Protein 2YMV (pdb70)

Structure (mmCIF, N/CA/C/O backbone):
data_2YMV
#
_entry.id   2YMV
#
_cell.length_a   167.799
_cell.length_b   167.799
_cell.length_c   43.980
_cell.angle_alpha   90.00
_cell.angle_beta   90.00
_cell.angle_gamma   120.00
#
_symmetry.space_group_name_H-M   'P 3 2 1'
#
loop_
_entity.id
_entity.type
_entity.pdbx_description
1 polymer 'ACG NITROREDUCTASE'
2 non-polymer 1-DEOXY-1-(7,8-DIMETHYL-2,4-DIOXO-3,4-DIHYDRO-2H-BENZO[G]PTERIDIN-1-ID-10(5H)-YL)-5-O-PHOSPHONATO-D-RIBITOL
3 non-polymer 'F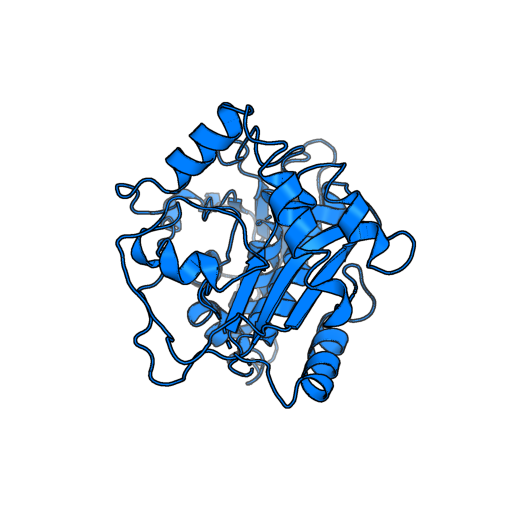ORMIC ACID'
4 non-polymer IMIDAZOLE
5 non-polymer 'ACETATE ION'
6 non-polymer 'TRIETHYLENE GLYCOL'
7 water water
#
loop_
_atom_site.group_PDB
_atom_site.id
_atom_site.type_symbol
_atom_site.label_atom_id
_atom_site.label_alt_id
_atom_site.label_comp_id
_atom_site.label_asym_id
_atom_site.label_entity_id
_atom_site.label_seq_id
_atom_site.pdbx_PDB_ins_code
_atom_site.Cartn_x
_atom_site.Cartn_y
_atom_site.Cartn_z
_atom_site.occupancy
_atom_site.B_iso_or_equiv
_atom_site.auth_seq_id
_atom_site.auth_comp_id
_atom_site.auth_asym_id
_atom_site.auth_atom_id
_atom_site.pdbx_PDB_model_num
ATOM 1 N N . SER A 1 3 ? -24.651 68.257 -9.223 1.00 48.60 3 SER A N 1
ATOM 2 C CA . SER A 1 3 ? -25.760 68.037 -10.151 1.00 52.17 3 SER A CA 1
ATOM 3 C C . SER A 1 3 ? -26.374 66.631 -10.015 1.00 52.96 3 SER A C 1
ATOM 4 O O . SER A 1 3 ? -27.502 66.378 -10.471 1.00 49.62 3 SER A O 1
ATOM 7 N N . ASP A 1 4 ? -25.621 65.733 -9.382 1.00 57.00 4 ASP A N 1
ATOM 8 C CA . ASP A 1 4 ? -25.923 64.297 -9.399 1.00 58.42 4 ASP A CA 1
ATOM 9 C C . ASP A 1 4 ? -27.122 63.906 -8.541 1.00 54.60 4 ASP A C 1
ATOM 10 O O . ASP A 1 4 ? -27.660 62.814 -8.709 1.00 55.60 4 ASP A O 1
ATOM 15 N N . THR A 1 5 ? -27.565 64.800 -7.662 1.00 49.03 5 THR A N 1
ATOM 16 C CA . THR A 1 5 ? -28.724 64.531 -6.846 1.00 46.95 5 THR A CA 1
ATOM 17 C C . THR A 1 5 ? -30.007 65.118 -7.439 1.00 42.38 5 THR A C 1
ATOM 18 O O . THR A 1 5 ? -31.073 65.049 -6.804 1.00 37.85 5 THR A O 1
ATOM 22 N N . ARG A 1 6 ? -29.919 65.706 -8.638 1.00 35.62 6 ARG A N 1
ATOM 23 C CA . ARG A 1 6 ? -31.115 66.251 -9.281 1.00 33.54 6 ARG A CA 1
ATOM 24 C C . ARG A 1 6 ? -31.500 65.327 -10.431 1.00 30.37 6 ARG A C 1
ATOM 25 O O . ARG A 1 6 ? -30.654 64.934 -11.235 1.00 30.83 6 ARG A O 1
ATOM 33 N N . LEU A 1 7 ? -32.761 64.889 -10.472 1.00 23.52 7 LEU A N 1
ATOM 34 C CA . LEU A 1 7 ? -33.155 64.028 -11.553 1.00 22.19 7 LEU A CA 1
ATOM 35 C C . LEU A 1 7 ? -33.048 64.749 -12.898 1.00 24.34 7 LEU A C 1
ATOM 36 O O . LEU A 1 7 ? -33.553 65.848 -13.057 1.00 28.42 7 LEU A O 1
ATOM 41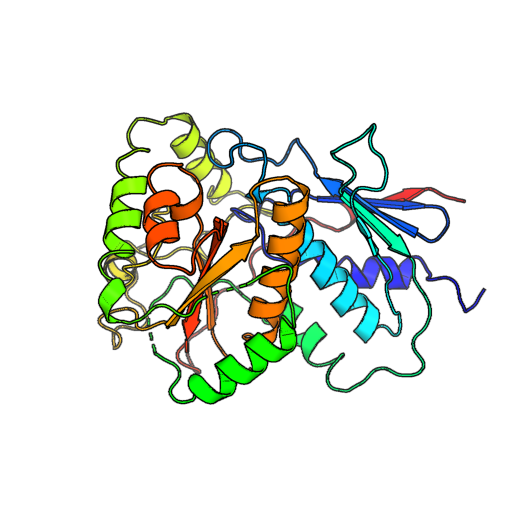 N N . ASP A 1 8 ? -32.450 64.075 -13.861 1.00 23.90 8 ASP A N 1
ATOM 42 C CA . ASP A 1 8 ? -32.266 64.600 -15.208 1.00 22.60 8 ASP A CA 1
ATOM 43 C C . ASP A 1 8 ? -33.467 64.276 -16.132 1.00 22.17 8 ASP A C 1
ATOM 44 O O . ASP A 1 8 ? -34.159 63.265 -15.938 1.00 22.67 8 ASP A O 1
ATOM 49 N N . VAL A 1 9 ? -33.686 65.140 -17.115 1.00 23.76 9 VAL A N 1
ATOM 50 C CA . VAL A 1 9 ? -34.795 65.059 -18.048 1.00 23.51 9 VAL A CA 1
ATOM 51 C C . VAL A 1 9 ? -34.841 63.738 -18.769 1.00 20.69 9 VAL A C 1
ATOM 52 O O . VAL A 1 9 ? -35.914 63.173 -18.946 1.00 19.26 9 VAL A O 1
ATOM 56 N N . ALA A 1 10 ? -33.708 63.242 -19.265 1.00 21.30 10 ALA A N 1
ATOM 57 C CA . ALA A 1 10 ? -33.743 62.027 -20.046 1.00 21.92 10 ALA A CA 1
ATOM 58 C C . ALA A 1 10 ? -34.251 60.870 -19.205 1.00 18.83 10 ALA A C 1
ATOM 59 O O . ALA A 1 10 ? -35.095 60.080 -19.648 1.00 21.68 10 ALA A O 1
ATOM 61 N N . THR A 1 11 ? -33.750 60.766 -17.981 1.00 17.50 11 THR A N 1
ATOM 62 C CA . THR A 1 11 ? -34.178 59.674 -17.121 1.00 18.52 11 THR A CA 1
ATOM 63 C C . THR A 1 11 ? -35.648 59.846 -16.725 1.00 16.16 11 THR A C 1
ATOM 64 O O . THR A 1 11 ? -36.398 58.892 -16.701 1.00 16.62 11 THR A O 1
ATOM 68 N N . LEU A 1 12 ? -36.035 61.073 -16.432 1.00 17.09 12 LEU A N 1
ATOM 69 C CA . LEU A 1 12 ? -37.421 61.353 -16.120 1.00 17.17 12 LEU A CA 1
ATOM 70 C C . LEU A 1 12 ? -38.319 60.942 -17.298 1.00 16.79 12 LEU A C 1
ATOM 71 O O . LEU A 1 12 ? -39.352 60.255 -17.157 1.00 17.64 12 LEU A O 1
ATOM 76 N N . ALA A 1 13 ? -37.920 61.317 -18.511 1.00 16.21 13 ALA A N 1
ATOM 77 C CA . ALA A 1 13 ? -38.803 61.095 -19.657 1.00 16.83 13 ALA A CA 1
ATOM 78 C C . ALA A 1 13 ? -38.919 59.624 -19.962 1.00 17.16 13 ALA A C 1
ATOM 79 O O . ALA A 1 13 ? -39.974 59.130 -20.374 1.00 17.78 13 ALA A O 1
ATOM 81 N N . ASN A 1 14 ? -37.819 58.915 -19.784 1.00 16.65 14 ASN A N 1
ATOM 82 C CA . ASN A 1 14 ? -37.855 57.485 -19.934 1.00 20.06 14 ASN A CA 1
ATOM 83 C C . ASN A 1 14 ? -38.791 56.822 -18.920 1.00 16.91 14 ASN A C 1
ATOM 84 O O . ASN A 1 14 ? -39.526 55.893 -19.240 1.00 18.00 14 ASN A O 1
ATOM 89 N N . ALA A 1 15 ? -38.742 57.297 -17.692 1.00 16.02 15 ALA A N 1
ATOM 90 C CA . ALA A 1 15 ? -39.650 56.747 -16.694 1.00 15.52 15 ALA A CA 1
ATOM 91 C C . ALA A 1 15 ? -41.106 57.104 -17.001 1.00 16.52 15 ALA A C 1
ATOM 92 O O . ALA A 1 15 ? -42.000 56.319 -16.764 1.00 16.57 15 ALA A O 1
ATOM 94 N N . VAL A 1 16 ? -41.339 58.278 -17.539 1.00 14.88 16 VAL A N 1
ATOM 95 C CA . VAL A 1 16 ? 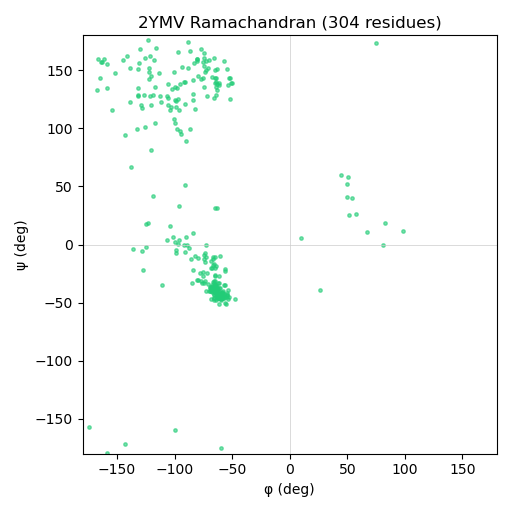-42.708 58.672 -17.919 1.00 13.87 16 VAL A CA 1
ATOM 96 C C . VAL A 1 16 ? -43.234 57.747 -19.041 1.00 16.05 16 VAL A C 1
ATOM 97 O O . VAL A 1 16 ? -44.402 57.296 -19.024 1.00 16.60 16 VAL A O 1
ATOM 101 N N . GLN A 1 17 ? -42.386 57.462 -20.017 1.00 17.05 17 GLN A N 1
ATOM 102 C CA A GLN A 1 17 ? -42.768 56.594 -21.116 0.50 17.34 17 GLN A CA 1
ATOM 103 C CA B GLN A 1 17 ? -42.766 56.590 -21.126 0.50 18.66 17 GLN A CA 1
ATOM 104 C C . GLN A 1 17 ? -43.178 55.225 -20.610 1.00 17.52 17 GLN A C 1
ATOM 105 O O . GLN A 1 17 ? -44.134 54.660 -21.062 1.00 18.77 17 GLN A O 1
ATOM 116 N N . LEU A 1 18 ? -42.448 54.704 -19.627 1.00 15.16 18 LEU A N 1
ATOM 117 C CA . LEU A 1 18 ? -42.824 53.441 -19.013 1.00 14.97 18 LEU A CA 1
ATOM 118 C C . LEU A 1 18 ? -44.123 53.580 -18.197 1.00 13.89 18 LEU A C 1
ATOM 119 O O . LEU A 1 18 ? -45.049 52.742 -18.298 1.00 14.51 18 LEU A O 1
ATOM 124 N N . ALA A 1 19 ? -44.187 54.628 -17.377 1.00 14.74 19 ALA A N 1
ATOM 125 C CA . ALA A 1 19 ? -45.326 54.789 -16.449 1.00 14.54 19 ALA A CA 1
ATOM 126 C C . ALA A 1 19 ? -46.634 55.008 -17.197 1.00 15.76 19 ALA A C 1
ATOM 127 O O . ALA A 1 19 ? -47.684 54.635 -16.696 1.00 15.30 19 ALA A O 1
ATOM 129 N N . ALA A 1 20 ? -46.553 55.572 -18.402 1.00 16.76 20 ALA A N 1
ATOM 130 C CA . ALA A 1 20 ? -47.729 55.851 -19.198 1.00 18.17 20 ALA A CA 1
ATOM 131 C C . ALA A 1 20 ? -48.459 54.579 -19.683 1.00 14.40 20 ALA A C 1
ATOM 132 O O . ALA A 1 20 ? -49.572 54.682 -20.166 1.00 13.73 20 ALA A O 1
ATOM 134 N N . ARG A 1 21 ? -47.841 53.415 -19.517 1.00 12.85 21 ARG A N 1
ATOM 135 C CA . ARG A 1 21 ? -48.568 52.159 -19.611 1.00 12.02 21 ARG A CA 1
ATOM 136 C C . ARG A 1 21 ? -49.683 52.016 -18.591 1.00 12.45 21 ARG A C 1
ATOM 137 O O . ARG A 1 21 ? -50.498 51.073 -18.674 1.00 13.19 21 ARG A O 1
ATOM 145 N N . ALA A 1 22 ? -49.743 52.920 -17.624 1.00 12.71 22 ALA A N 1
ATOM 146 C CA . ALA A 1 22 ? -50.799 52.860 -16.641 1.00 11.88 22 ALA A CA 1
ATOM 147 C C . ALA A 1 22 ? -52.152 52.730 -17.321 1.00 12.25 22 ALA A C 1
ATOM 148 O O . ALA A 1 22 ? -52.448 53.391 -18.290 1.00 11.65 22 ALA A O 1
ATOM 150 N N . PRO A 1 23 ? -52.991 51.893 -16.756 1.00 11.02 23 PRO A N 1
ATOM 151 C CA . PRO A 1 23 ? -54.390 51.854 -17.185 1.00 12.73 23 PRO A CA 1
ATOM 152 C C . PRO A 1 23 ? -55.161 53.084 -16.784 1.00 10.79 23 PRO A C 1
ATOM 153 O O . PRO A 1 23 ? -54.794 53.780 -15.818 1.00 12.57 23 PRO A O 1
ATOM 157 N N . SER A 1 24 ? -56.259 53.321 -17.485 1.00 9.65 24 SER A N 1
ATOM 158 C CA . SER A 1 24 ? -57.092 54.494 -17.264 1.00 9.43 24 SER A CA 1
ATOM 159 C C . SER A 1 24 ? -58.482 54.177 -17.822 1.00 9.00 24 SER A C 1
ATOM 160 O O . SER A 1 24 ? -58.615 53.280 -18.691 1.00 9.14 24 SER A O 1
ATOM 163 N N . LEU A 1 25 ? -59.493 54.837 -17.316 1.00 9.85 25 LEU A N 1
ATOM 164 C CA . LEU A 1 25 ? -60.849 54.623 -17.820 1.00 9.32 25 LEU A CA 1
ATOM 165 C C . LEU A 1 25 ? -60.873 54.777 -19.363 1.00 8.27 25 LEU A C 1
ATOM 166 O O . LEU A 1 25 ? -60.490 55.816 -19.866 1.00 9.32 25 LEU A O 1
ATOM 171 N N . HIS A 1 26 ? -61.374 53.738 -19.988 1.00 8.87 26 HIS A N 1
ATOM 172 C CA . HIS A 1 26 ? -61.506 53.702 -21.438 1.00 8.66 26 HIS A CA 1
ATOM 173 C C . HIS A 1 26 ? -60.210 54.060 -22.144 1.00 11.27 26 HIS A C 1
ATOM 174 O O . HIS A 1 26 ? -60.237 54.489 -23.323 1.00 11.02 26 HIS A O 1
ATOM 181 N N . ASN A 1 27 ? -59.073 53.857 -21.502 1.00 10.58 27 ASN A N 1
ATOM 182 C CA . ASN A 1 27 ? -57.769 54.214 -22.113 1.00 10.15 27 ASN A CA 1
ATOM 183 C C . ASN A 1 27 ? -57.768 55.668 -22.564 1.00 9.97 27 ASN A C 1
ATOM 184 O O . ASN A 1 27 ? -57.131 56.053 -23.552 1.00 10.49 27 ASN A O 1
ATOM 189 N N . THR A 1 28 ? -58.359 56.498 -21.735 1.00 9.56 28 THR A N 1
ATOM 190 C CA . THR A 1 28 ? -58.361 57.937 -21.938 1.00 8.94 28 THR A CA 1
ATOM 191 C C . THR A 1 28 ? -57.094 58.664 -21.564 1.00 11.05 28 THR A C 1
ATOM 192 O O . THR A 1 28 ? -56.878 59.768 -22.073 1.00 11.72 28 THR A O 1
ATOM 196 N N . GLN A 1 29 ? -56.307 58.107 -20.668 1.00 10.33 29 GLN A N 1
ATOM 197 C CA . GLN A 1 29 ? -55.017 58.686 -20.286 1.00 11.05 29 GLN A CA 1
ATOM 198 C C . GLN A 1 29 ? -55.160 60.164 -19.919 1.00 10.68 29 GLN A C 1
ATOM 199 O O . GLN A 1 29 ? -54.488 61.024 -20.538 1.00 11.17 29 GLN A O 1
ATOM 205 N N . PRO A 1 30 ? -56.001 60.496 -18.918 1.00 10.78 30 PRO A N 1
ATOM 206 C CA . PRO A 1 30 ? -56.439 61.882 -18.761 1.00 10.75 30 PRO A CA 1
ATOM 207 C C . PRO A 1 30 ? -55.520 62.689 -17.844 1.00 11.58 30 PRO A C 1
ATOM 208 O O . PRO A 1 30 ? -55.964 63.345 -16.899 1.00 12.33 30 PRO A O 1
ATOM 212 N N . TRP A 1 31 ? -54.240 62.625 -18.157 1.00 11.76 31 TRP A N 1
ATOM 213 C CA . TRP A 1 31 ? -53.172 63.185 -17.351 1.00 11.90 31 TRP A CA 1
ATOM 214 C C . TRP A 1 31 ? -52.349 64.192 -18.150 1.00 13.15 31 TRP A C 1
ATOM 215 O O . TRP A 1 31 ? -52.196 64.106 -19.390 1.00 14.08 31 TRP A O 1
ATOM 226 N N . ARG A 1 32 ? -51.858 65.165 -17.422 1.00 14.41 32 ARG A N 1
ATOM 227 C CA . ARG A 1 32 ? -50.913 66.197 -17.920 1.00 14.76 32 ARG A CA 1
ATOM 228 C C . ARG A 1 32 ? -49.791 66.286 -16.907 1.00 14.59 32 ARG A C 1
ATOM 229 O O . ARG A 1 32 ? -50.034 66.312 -15.696 1.00 15.17 32 ARG A O 1
ATOM 237 N N . LEU A 1 33 ? -48.560 66.326 -17.391 1.00 15.62 33 LEU A N 1
ATOM 238 C CA . LEU A 1 33 ? -47.431 66.429 -16.526 1.00 15.91 33 LEU A CA 1
ATOM 239 C C . LEU A 1 33 ? -46.618 67.669 -16.880 1.00 14.73 33 LEU A C 1
ATOM 240 O O . LEU A 1 33 ? -46.479 67.972 -18.070 1.00 16.22 33 LEU A O 1
ATOM 245 N N . ILE A 1 34 ? -46.100 68.324 -15.848 1.00 15.27 34 ILE A N 1
ATOM 246 C CA . ILE A 1 34 ? -45.194 69.480 -16.044 1.00 16.53 34 ILE A CA 1
ATOM 247 C C . ILE A 1 34 ? -43.941 69.255 -15.220 1.00 15.73 34 ILE A C 1
ATOM 248 O O . ILE A 1 34 ? -43.977 69.179 -13.996 1.00 17.24 34 ILE A O 1
ATOM 253 N N . ALA A 1 35 ? -42.795 69.159 -15.923 1.00 17.94 35 ALA A N 1
ATOM 254 C CA . ALA A 1 35 ? -41.482 69.109 -15.261 1.00 17.93 35 ALA A CA 1
ATOM 255 C C . ALA A 1 35 ? -40.960 70.530 -15.138 1.00 17.66 35 ALA A C 1
ATOM 256 O O . ALA A 1 35 ? -40.840 71.236 -16.116 1.00 19.27 35 ALA A O 1
ATOM 258 N N . GLU A 1 36 ? -40.699 70.959 -13.914 1.00 18.09 36 GLU A N 1
ATOM 259 C CA . GLU A 1 36 ? -40.291 72.343 -13.665 1.00 21.40 36 GLU A CA 1
ATOM 260 C C . GLU A 1 36 ? -39.570 72.420 -12.335 1.00 23.98 36 GLU A C 1
ATOM 261 O O . GLU A 1 36 ? -40.008 71.869 -11.340 1.00 22.97 36 GLU A O 1
ATOM 267 N N . ASP A 1 37 ? -38.450 73.126 -12.335 1.00 24.20 37 ASP A N 1
ATOM 268 C CA . ASP A 1 37 ? -37.642 73.318 -11.128 1.00 26.92 37 ASP A CA 1
ATOM 269 C C . ASP A 1 37 ? -37.334 72.032 -10.385 1.00 26.77 37 ASP A C 1
ATOM 270 O O . ASP A 1 37 ? -37.372 72.028 -9.145 1.00 28.91 37 ASP A O 1
ATOM 275 N N . GLY A 1 38 ? -37.020 70.962 -11.117 1.00 26.18 38 GLY A N 1
ATOM 276 C CA . GLY A 1 38 ? -36.575 69.704 -10.548 1.00 28.07 38 GLY A CA 1
ATOM 277 C C . GLY A 1 38 ? -37.699 68.811 -10.026 1.00 25.31 38 GLY A C 1
ATOM 278 O O . GLY A 1 38 ? -37.453 67.725 -9.525 1.00 30.47 38 GLY A O 1
ATOM 279 N N . GLU A 1 39 ? -38.918 69.296 -10.158 1.00 22.47 39 GLU A N 1
ATOM 280 C CA . GLU A 1 39 ? -40.083 68.548 -9.711 1.00 20.77 39 GLU A CA 1
ATOM 281 C C . GLU A 1 39 ? -40.983 68.194 -10.878 1.00 18.99 39 GLU A C 1
ATOM 282 O O . GLU A 1 39 ? -40.847 68.702 -11.981 1.00 19.46 39 GLU A O 1
ATOM 288 N N . LEU A 1 40 ? -41.948 67.327 -10.606 1.00 17.92 40 LEU A N 1
ATOM 289 C CA . LEU A 1 40 ? -42.890 66.934 -11.646 1.00 17.57 40 LEU A CA 1
ATOM 290 C C . LEU A 1 40 ? -44.303 67.108 -11.095 1.00 17.16 40 LEU A C 1
ATOM 291 O O . LEU A 1 40 ? -44.678 66.505 -10.070 1.00 17.29 40 LEU A O 1
ATOM 296 N N . LYS A 1 41 ? -45.066 67.944 -11.752 1.00 15.94 41 LYS A N 1
ATOM 297 C CA . LYS A 1 41 ? -46.430 68.233 -11.355 1.00 16.55 41 LYS A CA 1
ATOM 298 C C . LYS A 1 41 ? -47.363 67.397 -12.179 1.00 15.18 41 LYS A C 1
ATOM 299 O O . LYS A 1 41 ? -47.240 67.289 -13.400 1.00 15.61 41 LYS A O 1
ATOM 305 N N . LEU A 1 42 ? -48.334 66.798 -11.505 1.00 14.74 42 LEU A N 1
ATOM 306 C CA . LEU A 1 42 ? -49.360 65.937 -12.130 1.00 14.85 42 LEU A CA 1
ATOM 307 C C . LEU A 1 42 ? -50.705 66.637 -12.050 1.00 12.12 42 LEU A C 1
ATOM 308 O O . LEU A 1 42 ? -51.150 67.011 -10.966 1.00 13.47 42 LEU A O 1
ATOM 313 N N . PHE A 1 43 ? -51.306 66.830 -13.212 1.00 12.74 43 PHE A N 1
ATOM 314 C CA . PHE A 1 43 ? -52.581 67.479 -13.349 1.00 14.36 43 PHE A CA 1
ATOM 315 C C . PHE A 1 43 ? -53.559 66.530 -14.010 1.00 11.25 43 PHE A C 1
ATOM 316 O O . PHE A 1 43 ? -53.204 65.743 -14.910 1.00 12.46 43 PHE A O 1
ATOM 324 N N . LEU A 1 44 ? -54.812 66.624 -13.589 1.00 12.24 44 LEU A N 1
ATOM 325 C CA . LEU A 1 44 ? -55.913 66.088 -14.374 1.00 13.65 44 LEU A CA 1
ATOM 326 C C . LEU A 1 44 ? -55.991 66.894 -15.683 1.00 12.88 44 LEU A C 1
ATOM 327 O O . LEU A 1 44 ? -55.867 68.137 -15.676 1.00 14.72 44 LEU A O 1
ATOM 332 N N . ASP A 1 45 ? -56.234 66.185 -16.781 1.00 12.79 45 ASP A N 1
ATOM 333 C CA . ASP A 1 45 ? -56.570 66.827 -18.055 1.00 15.12 45 ASP A CA 1
ATOM 334 C C . ASP A 1 45 ? -58.086 66.817 -18.237 1.00 13.29 45 ASP A C 1
ATOM 335 O O . ASP A 1 45 ? -58.691 65.808 -18.593 1.00 15.05 45 ASP A O 1
ATOM 340 N N . PRO A 1 46 ? -58.712 67.955 -17.935 1.00 14.03 46 PRO A N 1
ATOM 341 C CA . PRO A 1 46 ? -60.183 67.969 -17.959 1.00 14.12 46 PRO A CA 1
ATOM 342 C C . PRO A 1 46 ? -60.768 67.728 -19.328 1.00 14.74 46 PRO A C 1
ATOM 343 O O . PRO A 1 46 ? -61.929 67.361 -19.398 1.00 16.09 46 PRO A O 1
ATOM 347 N N . SER A 1 47 ? -59.985 67.910 -20.383 1.00 16.46 47 SER A N 1
ATOM 348 C CA . SER A 1 47 ? -60.475 67.689 -21.719 1.00 16.14 47 SER A CA 1
ATOM 349 C C . SER A 1 47 ? -60.619 66.218 -22.059 1.00 15.26 47 SER A C 1
ATOM 350 O O . SER A 1 47 ? -61.227 65.863 -23.066 1.00 17.14 47 SER A O 1
ATOM 353 N N . ARG A 1 48 ? -60.043 65.380 -21.209 1.00 13.01 48 ARG A N 1
ATOM 354 C CA A ARG A 1 48 ? -60.054 63.954 -21.399 0.50 12.97 48 ARG A CA 1
ATOM 355 C CA B ARG A 1 48 ? -60.046 63.958 -21.410 0.50 12.39 48 ARG A CA 1
ATOM 356 C C . ARG A 1 48 ? -60.877 63.212 -20.379 1.00 14.36 48 ARG A C 1
ATOM 357 O O . ARG A 1 48 ? -60.773 62.003 -20.253 1.00 13.89 48 ARG A O 1
ATOM 372 N N . VAL A 1 49 ? -61.751 63.934 -19.729 1.00 13.28 49 VAL A N 1
ATOM 373 C CA . VAL A 1 49 ? -62.768 63.333 -18.830 1.00 12.91 49 VAL A CA 1
ATOM 374 C C . VAL A 1 49 ? -63.984 62.889 -19.677 1.00 11.57 49 VAL A C 1
ATOM 375 O O . VAL A 1 49 ? -64.367 63.551 -20.669 1.00 14.03 49 VAL A O 1
ATOM 379 N N . VAL A 1 50 ? -64.556 61.743 -19.313 1.00 11.55 50 VAL A N 1
ATOM 380 C CA . VAL A 1 50 ? -65.668 61.112 -19.996 1.00 10.62 50 VAL A CA 1
ATOM 381 C C . VAL A 1 50 ? -66.905 61.598 -19.246 1.00 10.67 50 VAL A C 1
ATOM 382 O O . VAL A 1 50 ? -67.239 61.087 -18.185 1.00 12.14 50 VAL A O 1
ATOM 386 N N . ARG A 1 51 ? -67.525 62.664 -19.770 1.00 15.05 51 ARG A N 1
ATOM 387 C CA . ARG A 1 51 ? -68.363 63.537 -18.950 1.00 15.77 51 ARG A CA 1
ATOM 388 C C . ARG A 1 51 ? -69.593 62.865 -18.309 1.00 14.19 51 ARG A C 1
ATOM 389 O O . ARG A 1 51 ? -69.817 62.957 -17.088 1.00 16.66 51 ARG A O 1
ATOM 397 N N . SER A 1 52 ? -70.387 62.164 -19.102 1.00 16.62 52 SER A N 1
ATOM 398 C CA . SER A 1 52 ? -71.559 61.521 -18.529 1.00 16.07 52 SER A CA 1
ATOM 399 C C . SER A 1 52 ? -71.220 60.248 -17.742 1.00 17.33 52 SER A C 1
ATOM 400 O O . SER A 1 52 ? -71.798 59.949 -16.628 1.00 20.19 52 SER A O 1
ATOM 403 N N . THR A 1 53 ? -70.197 59.567 -18.213 1.00 12.78 53 THR A N 1
ATOM 404 C CA . THR A 1 53 ? -69.787 58.294 -17.638 1.00 11.39 53 THR A CA 1
ATOM 405 C C . THR A 1 53 ? -69.217 58.451 -16.244 1.00 10.98 53 THR A C 1
ATOM 406 O O . THR A 1 53 ? -69.442 57.596 -15.342 1.00 12.11 53 THR A O 1
ATOM 410 N N . ASP A 1 54 ? -68.426 59.520 -16.079 1.00 11.01 54 ASP A N 1
ATOM 411 C CA . ASP A 1 54 ? -67.555 59.676 -14.916 1.00 9.33 54 ASP A CA 1
ATOM 412 C C . ASP A 1 54 ? -67.893 60.951 -14.146 1.00 12.51 54 ASP A C 1
ATOM 413 O O . ASP A 1 54 ? -67.222 62.003 -14.264 1.00 12.19 54 ASP A O 1
ATOM 418 N N . ARG A 1 55 ? -68.915 60.845 -13.322 1.00 13.20 55 ARG A N 1
ATOM 419 C CA . ARG A 1 55 ? -69.341 61.998 -12.521 1.00 11.30 55 ARG A CA 1
ATOM 420 C C . ARG A 1 55 ? -68.218 62.435 -11.585 1.00 12.13 55 ARG A C 1
ATOM 421 O O . ARG A 1 55 ? -67.455 61.632 -11.022 1.00 11.56 55 ARG A O 1
ATOM 429 N N . SER A 1 56 ? -68.078 63.743 -11.483 1.00 13.94 56 SER A N 1
ATOM 430 C CA . SER A 1 56 ? -67.060 64.370 -10.637 1.00 13.05 56 SER A CA 1
ATOM 431 C C . SER A 1 56 ? -65.636 64.152 -11.094 1.00 11.46 56 SER A C 1
ATOM 432 O O . SER A 1 56 ? -64.702 64.455 -10.324 1.00 12.80 56 SER A O 1
ATOM 435 N N . SER A 1 57 ? -65.459 63.604 -12.323 1.00 10.96 57 SER A N 1
ATOM 436 C CA . SER A 1 57 ? -64.121 63.252 -12.815 1.00 11.49 57 SER A CA 1
ATOM 437 C C . SER A 1 57 ? -63.414 62.269 -11.898 1.00 10.08 57 SER A C 1
ATOM 438 O O . SER A 1 57 ? -62.194 62.177 -11.891 1.00 10.99 57 SER A O 1
ATOM 441 N N . ARG A 1 58 ? -64.199 61.462 -11.152 1.00 10.94 58 ARG A N 1
ATOM 442 C CA . ARG A 1 58 ? -63.611 60.550 -10.172 1.00 9.46 58 ARG A CA 1
ATOM 443 C C . ARG A 1 58 ? -62.662 59.551 -10.777 1.00 8.45 58 ARG A C 1
ATOM 444 O O . ARG A 1 58 ? -61.538 59.386 -10.318 1.00 9.54 58 ARG A O 1
ATOM 452 N N . GLU A 1 59 ? -63.088 58.903 -11.865 1.00 8.14 59 GLU A N 1
ATOM 453 C CA . GLU A 1 59 ? -62.262 57.899 -12.492 1.00 8.72 59 GLU A CA 1
ATOM 454 C C . GLU A 1 59 ? -61.104 58.498 -13.301 1.00 8.86 59 GLU A C 1
ATOM 455 O O . GLU A 1 59 ? -60.106 57.854 -13.439 1.00 9.69 59 GLU A O 1
ATOM 461 N N . ALA A 1 60 ? -61.287 59.708 -13.797 1.00 9.59 60 ALA A N 1
ATOM 462 C CA . ALA A 1 60 ? -60.176 60.406 -14.452 1.00 11.06 60 ALA A CA 1
ATOM 463 C C . ALA A 1 60 ? -59.099 60.709 -13.391 1.00 10.18 60 ALA A C 1
ATOM 464 O O . ALA A 1 60 ? -57.920 60.417 -13.616 1.00 10.14 60 ALA A O 1
ATOM 466 N N . VAL A 1 61 ? -59.499 61.213 -12.227 1.00 10.20 61 VAL A N 1
ATOM 467 C CA . VAL A 1 61 ? -58.536 61.428 -11.174 1.00 11.66 61 VAL A CA 1
ATOM 468 C C . VAL A 1 61 ? -57.936 60.115 -10.687 1.00 10.41 61 VAL A C 1
ATOM 469 O O . VAL A 1 61 ? -56.719 59.992 -10.445 1.00 10.52 61 VAL A O 1
ATOM 481 N N . SER A 1 63 ? -57.467 57.523 -12.459 1.00 8.83 63 SER A N 1
ATOM 482 C CA . SER A 1 63 ? -56.521 57.100 -13.488 1.00 11.05 63 SER A CA 1
ATOM 483 C C . SER A 1 63 ? -55.191 57.824 -13.334 1.00 9.19 63 SER A C 1
ATOM 484 O O . SER A 1 63 ? -54.131 57.222 -13.474 1.00 9.28 63 SER A O 1
ATOM 487 N N . CYS A 1 64 ? -55.268 59.091 -12.993 1.00 9.73 64 CYS A N 1
ATOM 488 C CA . CYS A 1 64 ? -54.055 59.867 -12.681 1.00 9.36 64 CYS A CA 1
ATOM 489 C C . CYS A 1 64 ? -53.329 59.345 -11.463 1.00 11.23 64 CYS A C 1
ATOM 490 O O . CYS A 1 64 ? -52.099 59.340 -11.423 1.00 11.91 64 CYS A O 1
ATOM 493 N N . GLY A 1 65 ? -54.090 58.856 -10.479 1.00 11.87 65 GLY A N 1
ATOM 494 C CA . GLY A 1 65 ? -53.484 58.162 -9.346 1.00 11.71 65 GLY A CA 1
ATOM 495 C C . GLY A 1 65 ? -52.763 56.891 -9.701 1.00 10.84 65 GLY A C 1
ATOM 496 O O . GLY A 1 65 ? -51.707 56.552 -9.165 1.00 10.55 65 GLY A O 1
ATOM 497 N N . VAL A 1 66 ? -53.318 56.149 -10.666 1.00 9.61 66 VAL A N 1
ATOM 498 C CA . VAL A 1 66 ? -52.617 54.977 -11.152 1.00 10.37 66 VAL A CA 1
ATOM 499 C C . VAL A 1 66 ? -51.276 55.399 -11.801 1.00 9.49 66 VAL A C 1
ATOM 500 O O . VAL A 1 66 ? -50.256 54.780 -11.530 1.00 10.77 66 VAL A O 1
ATOM 504 N N . LEU A 1 67 ? -51.317 56.430 -12.628 1.00 10.84 67 LEU A N 1
ATOM 505 C CA . LEU A 1 67 ? -50.101 56.980 -13.208 1.00 9.67 67 LEU A CA 1
ATOM 506 C C . LEU A 1 67 ? -49.116 57.406 -12.128 1.00 10.82 67 LEU A C 1
ATOM 507 O O . LEU A 1 67 ? -47.932 57.095 -12.265 1.00 12.52 67 LEU A O 1
ATOM 512 N N . LEU A 1 68 ? -49.622 58.052 -11.085 1.00 12.21 68 LEU A N 1
ATOM 513 C CA . LEU A 1 68 ? -48.750 58.533 -9.989 1.00 11.84 68 LEU A CA 1
ATOM 514 C C . LEU A 1 68 ? -47.942 57.382 -9.415 1.00 11.88 68 LEU A C 1
ATOM 515 O O . LEU A 1 68 ? -46.707 57.430 -9.304 1.00 12.79 68 LEU A O 1
ATOM 520 N N . ASP A 1 69 ? -48.625 56.303 -9.074 1.00 12.05 69 ASP A N 1
ATOM 521 C CA . ASP A 1 69 ? -47.923 55.153 -8.542 1.00 12.01 69 ASP A CA 1
ATOM 522 C C . ASP A 1 69 ? -46.979 54.512 -9.575 1.00 11.42 69 ASP A C 1
ATOM 523 O O . ASP A 1 69 ? -45.864 54.094 -9.243 1.00 13.45 69 ASP A O 1
ATOM 528 N N . HIS A 1 70 ? -47.433 54.433 -10.813 1.00 11.24 70 HIS A N 1
ATOM 529 C CA . HIS A 1 70 ? -46.590 53.912 -11.873 1.00 12.71 70 HIS A CA 1
ATOM 530 C C . HIS A 1 70 ? -45.283 54.710 -12.015 1.00 13.08 70 HIS A C 1
ATOM 531 O O . HIS A 1 70 ? -44.274 54.122 -12.268 1.00 13.81 70 HIS A O 1
ATOM 538 N N . LEU A 1 71 ? -45.404 56.010 -11.881 1.00 12.42 71 LEU A N 1
ATOM 539 C CA . LEU A 1 71 ? -44.224 56.863 -12.011 1.00 13.31 71 LEU A CA 1
ATOM 540 C C . LEU A 1 71 ? -43.242 56.553 -10.874 1.00 12.47 71 LEU A C 1
ATOM 541 O O . LEU A 1 71 ? -42.019 56.530 -11.082 1.00 14.76 71 LEU A O 1
ATOM 546 N N . ARG A 1 72 ? -43.758 56.359 -9.683 1.00 13.42 72 ARG A N 1
ATOM 547 C CA . ARG A 1 72 ? -42.905 56.006 -8.576 1.00 14.80 72 ARG A CA 1
ATOM 548 C C . ARG A 1 72 ? -42.191 54.706 -8.807 1.00 14.07 72 ARG A C 1
ATOM 549 O O . ARG A 1 72 ? -40.978 54.592 -8.528 1.00 13.74 72 ARG A O 1
ATOM 557 N N . VAL A 1 73 ? -42.918 53.730 -9.337 1.00 13.51 73 VAL A N 1
ATOM 558 C CA . VAL A 1 73 ? -42.350 52.447 -9.608 1.00 12.79 73 VAL A CA 1
ATOM 559 C C . VAL A 1 73 ? -41.294 52.560 -10.695 1.00 15.77 73 VAL A C 1
ATOM 560 O O . VAL A 1 73 ? -40.204 51.987 -10.604 1.00 12.84 73 VAL A O 1
ATOM 564 N N . ALA A 1 74 ? -41.636 53.239 -11.772 1.00 14.24 74 ALA A N 1
ATOM 565 C CA . ALA A 1 74 ? -40.706 53.389 -12.869 1.00 14.91 74 ALA A CA 1
ATOM 566 C C . ALA A 1 74 ? -39.429 54.072 -12.407 1.00 14.42 74 ALA A C 1
ATOM 567 O O . ALA A 1 74 ? -38.316 53.655 -12.773 1.00 16.44 74 ALA A O 1
ATOM 569 N N . LEU A 1 75 ? -39.589 55.133 -11.628 1.00 15.03 75 LEU A N 1
ATOM 570 C CA . LEU A 1 75 ? -38.406 55.879 -11.169 1.00 15.85 75 LEU A CA 1
ATOM 571 C C . LEU A 1 75 ? -37.577 55.085 -10.193 1.00 13.89 75 LEU A C 1
ATOM 572 O O . LEU A 1 75 ? -36.330 55.172 -10.246 1.00 17.35 75 LEU A O 1
ATOM 577 N N . ALA A 1 76 ? -38.178 54.288 -9.320 1.00 14.72 76 ALA A N 1
ATOM 578 C CA . ALA A 1 76 ? -37.383 53.478 -8.399 1.00 16.23 76 ALA A CA 1
ATOM 579 C C . ALA A 1 76 ? -36.500 52.519 -9.149 1.00 16.83 76 ALA A C 1
ATOM 580 O O . ALA A 1 76 ? -35.308 52.354 -8.813 1.00 18.30 76 ALA A O 1
ATOM 582 N N . ALA A 1 77 ? -37.014 51.913 -10.222 1.00 17.60 77 ALA A N 1
ATOM 583 C CA . ALA A 1 77 ? -36.206 50.995 -10.989 1.00 17.81 77 ALA A CA 1
ATOM 584 C C . ALA A 1 77 ? -35.063 51.714 -11.698 1.00 18.45 77 ALA A C 1
ATOM 585 O O . ALA A 1 77 ? -34.081 51.066 -12.080 1.00 19.44 77 ALA A O 1
ATOM 587 N N . ALA A 1 78 ? -35.201 53.015 -11.862 1.00 17.32 78 ALA A N 1
ATOM 588 C CA . ALA A 1 78 ? -34.185 53.865 -12.482 1.00 19.88 78 ALA A CA 1
ATOM 589 C C . ALA A 1 78 ? -33.221 54.457 -11.452 1.00 19.48 78 ALA A C 1
ATOM 590 O O . ALA A 1 78 ? -32.340 55.256 -11.795 1.00 21.20 78 ALA A O 1
ATOM 592 N N . GLY A 1 79 ? -33.434 54.129 -10.187 1.00 18.89 79 GLY A N 1
ATOM 593 C CA . GLY A 1 79 ? -32.565 54.597 -9.099 1.00 17.98 79 GLY A CA 1
ATOM 594 C C . GLY A 1 79 ? -33.028 55.794 -8.312 1.00 18.90 79 GLY A C 1
ATOM 595 O O . GLY A 1 79 ? -32.221 56.408 -7.574 1.00 19.54 79 GLY A O 1
ATOM 596 N N . TRP A 1 80 ? -34.304 56.188 -8.505 1.00 18.63 80 TRP A N 1
ATOM 597 C CA . TRP A 1 80 ? -34.778 57.399 -7.913 1.00 21.18 80 TRP A CA 1
ATOM 598 C C . TRP A 1 80 ? -35.959 57.166 -7.004 1.00 19.93 80 TRP A C 1
ATOM 599 O O . TRP A 1 80 ? -36.947 56.550 -7.402 1.00 19.17 80 TRP A O 1
ATOM 610 N N . ASP A 1 81 ? -35.859 57.672 -5.777 1.00 19.16 81 ASP A N 1
ATOM 611 C CA . ASP A 1 81 ? -36.971 57.676 -4.858 1.00 18.56 81 ASP A CA 1
ATOM 612 C C . ASP A 1 81 ? -37.847 58.871 -5.168 1.00 18.23 81 ASP A C 1
ATOM 613 O O . ASP A 1 81 ? -37.415 59.855 -5.762 1.00 20.22 81 ASP A O 1
ATOM 618 N N . THR A 1 82 ? -39.106 58.762 -4.777 1.00 16.91 82 THR A N 1
ATOM 619 C CA A THR A 1 82 ? -40.103 59.795 -5.007 0.50 18.13 82 THR A CA 1
ATOM 620 C CA B THR A 1 82 ? -40.087 59.808 -4.979 0.50 18.54 82 THR A CA 1
ATOM 621 C C . THR A 1 82 ? -40.815 60.167 -3.692 1.00 17.07 82 THR A C 1
ATOM 622 O O . THR A 1 82 ? -41.184 59.311 -2.909 1.00 19.83 82 THR A O 1
ATOM 629 N N . GLU A 1 83 ? -41.005 61.453 -3.511 1.00 19.59 83 GLU A N 1
ATOM 630 C CA A GLU A 1 83 ? -41.837 61.987 -2.455 0.50 20.27 83 GLU A CA 1
ATOM 631 C CA B GLU A 1 83 ? -41.775 62.012 -2.452 0.50 21.09 83 GLU A CA 1
ATOM 632 C C . GLU A 1 83 ? -42.974 62.739 -3.096 1.00 19.97 83 GLU A C 1
ATOM 633 O O . GLU A 1 83 ? -42.824 63.425 -4.138 1.00 21.11 83 GLU A O 1
ATOM 644 N N . VAL A 1 84 ? -44.156 62.546 -2.544 1.00 18.82 84 VAL A N 1
ATOM 645 C CA . VAL A 1 84 ? -45.361 63.116 -3.134 1.00 18.21 84 VAL A CA 1
ATOM 646 C C . VAL A 1 84 ? -46.086 64.085 -2.227 1.00 17.90 84 VAL A C 1
ATOM 647 O O . VAL A 1 84 ? -46.335 63.778 -1.038 1.00 18.81 84 VAL A O 1
ATOM 651 N N . GLN A 1 85 ? -46.377 65.261 -2.767 1.00 17.84 85 GLN A N 1
ATOM 652 C CA . GLN A 1 85 ? -47.324 66.188 -2.181 1.00 20.49 85 GLN A CA 1
ATOM 653 C C . GLN A 1 85 ? -48.632 66.163 -2.955 1.00 19.56 85 GLN A C 1
ATOM 654 O O . GLN A 1 85 ? -48.678 66.557 -4.102 1.00 21.47 85 GLN A O 1
ATOM 660 N N . ARG A 1 86 ? -49.700 65.729 -2.298 1.00 18.79 86 ARG A N 1
ATOM 661 C CA . ARG A 1 86 ? -51.013 65.625 -2.954 1.00 18.09 86 ARG A CA 1
ATOM 662 C C . ARG A 1 86 ? -51.826 66.925 -2.787 1.00 19.35 86 ARG A C 1
ATOM 663 O O . ARG A 1 86 ? -51.812 67.559 -1.695 1.00 22.35 86 ARG A O 1
ATOM 671 N N . PHE A 1 87 ? -52.508 67.316 -3.867 1.00 18.24 87 PHE A N 1
ATOM 672 C CA . PHE A 1 87 ? -53.333 68.501 -3.927 1.00 19.09 87 PHE A CA 1
ATOM 673 C C . PHE A 1 87 ? -52.637 69.695 -3.293 1.00 20.02 87 PHE A C 1
ATOM 674 O O . PHE A 1 87 ? -53.094 70.254 -2.300 1.00 23.98 87 PHE A O 1
ATOM 682 N N . PRO A 1 88 ? -51.483 70.056 -3.843 1.00 21.32 88 PRO A N 1
ATOM 683 C CA . PRO A 1 88 ? -50.646 71.080 -3.215 1.00 24.68 88 PRO A CA 1
ATOM 684 C C . PRO A 1 88 ? -51.149 72.508 -3.364 1.00 25.25 88 PRO A C 1
ATOM 685 O O . PRO A 1 88 ? -50.626 73.415 -2.727 1.00 29.19 88 PRO A O 1
ATOM 689 N N . ASN A 1 89 ? -52.158 72.715 -4.181 1.00 24.48 89 ASN A N 1
ATOM 690 C CA . ASN A 1 89 ? -52.624 74.067 -4.476 1.00 26.29 89 ASN A CA 1
ATOM 691 C C . ASN A 1 89 ? -54.123 74.189 -4.377 1.00 27.57 89 ASN A C 1
ATOM 692 O O . ASN A 1 89 ? -54.852 73.826 -5.289 1.00 27.88 89 ASN A O 1
ATOM 697 N N . PRO A 1 90 ? -54.622 74.701 -3.249 1.00 30.15 90 PRO A N 1
ATOM 698 C CA . PRO A 1 90 ? -56.059 74.838 -3.021 1.00 32.29 90 PRO A CA 1
ATOM 699 C C . PRO A 1 90 ? -56.777 75.646 -4.083 1.00 32.64 90 PRO A C 1
ATOM 700 O O . PRO A 1 90 ? -58.005 75.515 -4.213 1.00 35.51 90 PRO A O 1
ATOM 704 N N . ASN A 1 91 ? -56.047 76.484 -4.821 1.00 32.18 91 ASN A N 1
ATOM 705 C CA . ASN A 1 91 ? -56.645 77.287 -5.869 1.00 30.95 91 ASN A CA 1
ATOM 706 C C . ASN A 1 91 ? -56.706 76.580 -7.238 1.00 28.33 91 ASN A C 1
ATOM 707 O O . ASN A 1 91 ? -57.281 77.123 -8.201 1.00 31.00 91 ASN A O 1
ATOM 712 N N . ASP A 1 92 ? -56.168 75.363 -7.327 1.00 25.98 92 ASP A N 1
ATOM 713 C CA . ASP A 1 92 ? -56.280 74.636 -8.587 1.00 22.98 92 ASP A CA 1
ATOM 714 C C . ASP A 1 92 ? -56.477 73.145 -8.260 1.00 19.25 92 ASP A C 1
ATOM 715 O O . ASP A 1 92 ? -55.520 72.418 -8.065 1.00 20.07 92 ASP A O 1
ATOM 720 N N . ARG A 1 93 ? -57.730 72.718 -8.203 1.00 20.78 93 ARG A N 1
ATOM 721 C CA . ARG A 1 93 ? -58.046 71.361 -7.835 1.00 17.21 93 ARG A CA 1
ATOM 722 C C . ARG A 1 93 ? -57.711 70.391 -8.948 1.00 16.38 93 ARG A C 1
ATOM 723 O O . ARG A 1 93 ? -57.792 69.177 -8.722 1.00 16.79 93 ARG A O 1
ATOM 731 N N . ASP A 1 94 ? -57.327 70.894 -10.138 1.00 15.60 94 ASP A N 1
ATOM 732 C CA . ASP A 1 94 ? -56.778 69.993 -11.169 1.00 15.63 94 ASP A CA 1
ATOM 733 C C . ASP A 1 94 ? -55.318 69.620 -10.960 1.00 14.69 94 ASP A C 1
ATOM 734 O O . ASP A 1 94 ? -54.798 68.685 -11.567 1.00 15.47 94 ASP A O 1
ATOM 739 N N . HIS A 1 95 ? -54.667 70.324 -10.048 1.00 15.43 95 HIS A N 1
ATOM 740 C CA . HIS A 1 95 ? -53.298 70.004 -9.710 1.00 14.80 95 HIS A CA 1
ATOM 741 C C . HIS A 1 95 ? -53.308 68.939 -8.622 1.00 14.37 95 HIS A C 1
ATOM 742 O O . HIS A 1 95 ? -53.559 69.199 -7.447 1.00 15.21 95 HIS A O 1
ATOM 749 N N . LEU A 1 96 ? -53.110 67.697 -9.038 1.00 12.72 96 LEU A N 1
ATOM 750 C CA . LEU A 1 96 ? -53.344 66.551 -8.188 1.00 14.16 96 LEU A CA 1
ATOM 751 C C . LEU A 1 96 ? -52.165 66.199 -7.303 1.00 14.85 96 LEU A C 1
ATOM 752 O O . LEU A 1 96 ? -52.358 65.800 -6.145 1.00 15.03 96 LEU A O 1
ATOM 757 N N . ALA A 1 97 ? -50.941 66.422 -7.785 1.00 14.33 97 ALA A N 1
ATOM 758 C CA . ALA A 1 97 ? -49.789 66.065 -7.003 1.00 16.43 97 ALA A CA 1
ATOM 759 C C . ALA A 1 97 ? -48.554 66.753 -7.549 1.00 19.08 97 ALA A C 1
ATOM 760 O O . ALA A 1 97 ? -48.507 67.178 -8.724 1.00 17.03 97 ALA A O 1
ATOM 762 N N . THR A 1 98 ? -47.563 66.888 -6.678 1.00 16.56 98 THR A N 1
ATOM 763 C CA . THR A 1 98 ? -46.215 67.286 -7.108 1.00 16.94 98 THR A CA 1
ATOM 764 C C . THR A 1 98 ? -45.228 66.264 -6.573 1.00 17.76 98 THR A C 1
ATOM 765 O O . THR A 1 98 ? -45.237 65.913 -5.375 1.00 19.22 98 THR A O 1
ATOM 769 N N . LEU A 1 99 ? -44.387 65.753 -7.451 1.00 19.07 99 LEU A N 1
ATOM 770 C CA . LEU A 1 99 ? -43.400 64.760 -7.078 1.00 18.75 99 LEU A CA 1
ATOM 771 C C . LEU A 1 99 ? -42.020 65.410 -7.035 1.00 17.26 99 LEU A C 1
ATOM 772 O O . LEU A 1 99 ? -41.685 66.240 -7.882 1.00 18.34 99 LEU A O 1
ATOM 777 N N . SER A 1 100 ? -41.249 65.041 -6.011 1.00 17.13 100 SER A N 1
ATOM 778 C CA . SER A 1 100 ? -39.864 65.396 -5.943 1.00 21.09 100 SER A CA 1
ATOM 779 C C . SER A 1 100 ? -39.017 64.149 -5.754 1.00 17.61 100 SER A C 1
ATOM 780 O O . SER A 1 100 ? -39.495 63.084 -5.326 1.00 18.01 100 SER A O 1
ATOM 783 N N . PHE A 1 101 ? -37.730 64.265 -6.070 1.00 19.58 101 PHE A N 1
ATOM 784 C CA . PHE A 1 101 ? -36.934 63.075 -6.264 1.00 17.93 101 PHE A CA 1
ATOM 785 C C . PHE A 1 101 ? -35.613 63.122 -5.507 1.00 19.19 101 PHE A C 1
ATOM 786 O O . PHE A 1 101 ? -35.036 64.202 -5.294 1.00 21.95 101 PHE A O 1
ATOM 794 N N . ARG A 1 102 ? -35.134 61.963 -5.134 1.00 22.73 102 ARG A N 1
ATOM 795 C CA A ARG A 1 102 ? -33.841 61.835 -4.439 0.50 27.04 102 ARG A CA 1
ATOM 796 C CA B ARG A 1 102 ? -33.828 61.832 -4.448 0.50 22.30 102 ARG A CA 1
ATOM 797 C C . ARG A 1 102 ? -33.277 60.486 -4.829 1.00 22.06 102 ARG A C 1
ATOM 798 O O . ARG A 1 102 ? -34.012 59.517 -4.958 1.00 22.18 102 ARG A O 1
ATOM 813 N N . PRO A 1 103 ? -31.981 60.390 -5.020 1.00 22.23 103 PRO A N 1
ATOM 814 C CA . PRO A 1 103 ? -31.430 59.091 -5.391 1.00 20.88 103 PRO A CA 1
ATOM 815 C C . PRO A 1 103 ? -31.595 58.020 -4.317 1.00 21.43 103 PRO A C 1
ATOM 816 O O . PRO A 1 103 ? -31.436 58.300 -3.116 1.00 22.40 103 PRO A O 1
ATOM 820 N N . LEU A 1 104 ? -31.905 56.817 -4.756 1.00 21.15 104 LEU A N 1
ATOM 821 C CA . LEU A 1 104 ? -31.789 55.619 -3.928 1.00 21.40 104 LEU A CA 1
ATOM 822 C C . LEU A 1 104 ? -30.326 55.210 -3.775 1.00 18.93 104 LEU A C 1
ATOM 823 O O . LEU A 1 104 ? -29.485 55.682 -4.538 1.00 23.37 104 LEU A O 1
ATOM 828 N N . GLN A 1 105 ? -30.018 54.406 -2.755 1.00 18.83 105 GLN A N 1
ATOM 829 C CA . GLN A 1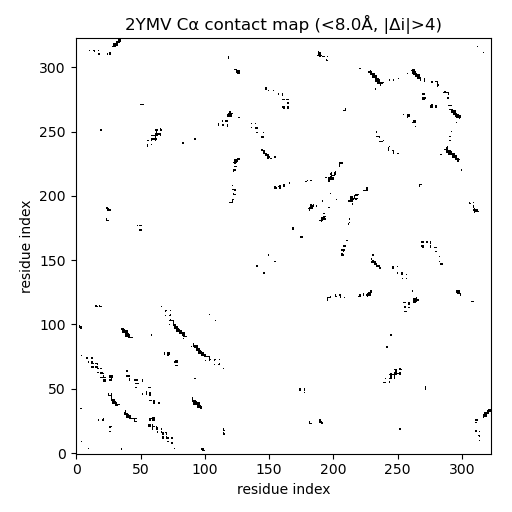 105 ? -28.688 53.816 -2.621 1.00 19.35 105 GLN A CA 1
ATOM 830 C C . GLN A 1 105 ? -28.509 52.611 -3.518 1.00 22.30 105 GLN A C 1
ATOM 831 O O . GLN A 1 105 ? -27.394 52.291 -3.944 1.00 27.40 105 GLN A O 1
ATOM 837 N N . PHE A 1 106 ? -29.602 51.892 -3.769 1.00 21.87 106 PHE A N 1
ATOM 838 C CA . PHE A 1 106 ? -29.553 50.799 -4.711 1.00 25.58 106 PHE A CA 1
ATOM 839 C C . PHE A 1 106 ? -30.925 50.368 -5.171 1.00 23.03 106 PHE A C 1
ATOM 840 O O . PHE A 1 106 ? -31.917 50.610 -4.532 1.00 24.61 106 PHE A O 1
ATOM 848 N N . VAL A 1 107 ? -30.948 49.748 -6.328 1.00 23.12 107 VAL A N 1
ATOM 849 C CA . VAL A 1 107 ? -32.180 49.264 -6.910 1.00 20.74 107 VAL A CA 1
ATOM 850 C C . VAL A 1 107 ? -32.272 47.779 -6.629 1.00 22.87 107 VAL A C 1
ATOM 851 O O . VAL A 1 107 ? -31.356 47.000 -6.938 1.00 24.04 107 VAL A O 1
ATOM 855 N N . THR A 1 108 ? -33.363 47.363 -5.996 1.00 20.80 108 THR A N 1
ATOM 856 C CA . THR A 1 108 ? -33.533 45.999 -5.635 1.00 21.40 108 THR A CA 1
ATOM 857 C C . THR A 1 108 ? -34.158 45.185 -6.773 1.00 21.32 108 THR A C 1
ATOM 858 O O . THR A 1 108 ? -34.679 45.741 -7.769 1.00 21.04 108 THR A O 1
ATOM 862 N N . GLU A 1 109 ? -34.098 43.870 -6.621 1.00 24.56 109 GLU A N 1
ATOM 863 C CA . GLU A 1 109 ? -34.762 42.972 -7.533 1.00 25.88 109 GLU A CA 1
ATOM 864 C C . GLU A 1 109 ? -36.276 43.280 -7.541 1.00 23.36 109 GLU A C 1
ATOM 865 O O . GLU A 1 109 ? -36.923 43.269 -8.595 1.00 23.10 109 GLU A O 1
ATOM 871 N N . GLY A 1 110 ? -36.832 43.526 -6.364 1.00 21.27 110 GLY A N 1
ATOM 872 C CA . GLY A 1 110 ? -38.232 43.939 -6.246 1.00 20.61 110 GLY A CA 1
ATOM 873 C C . GLY A 1 110 ? -38.568 45.138 -7.096 1.00 19.93 110 GLY A C 1
ATOM 874 O O . GLY A 1 110 ? -39.616 45.174 -7.779 1.00 18.24 110 GLY A O 1
ATOM 875 N N . HIS A 1 111 ? -37.719 46.163 -7.049 1.00 19.82 111 HIS A N 1
ATOM 876 C CA . HIS A 1 111 ? -37.936 47.350 -7.873 1.00 17.72 111 HIS A CA 1
ATOM 877 C C . HIS A 1 111 ? -37.984 46.984 -9.366 1.00 16.00 111 HIS A C 1
ATOM 878 O O . HIS A 1 111 ? -38.833 47.490 -10.118 1.00 16.89 111 HIS A O 1
ATOM 885 N N . ARG A 1 112 ? -37.049 46.129 -9.788 1.00 17.93 112 ARG A N 1
ATOM 886 C CA A ARG A 1 112 ? -36.946 45.717 -11.186 0.50 18.01 112 ARG A CA 1
ATOM 887 C CA B ARG A 1 112 ? -36.952 45.749 -11.191 0.50 17.85 112 ARG A CA 1
ATOM 888 C C . ARG A 1 112 ? -38.157 44.911 -11.626 1.00 18.83 112 ARG A C 1
ATOM 889 O O . ARG A 1 112 ? -38.710 45.156 -12.682 1.00 19.62 112 ARG A O 1
ATOM 904 N N . LYS A 1 113 ? -38.560 43.967 -10.794 1.00 19.69 113 LYS A N 1
ATOM 905 C CA . LYS A 1 113 ? -39.687 43.099 -11.123 1.00 19.46 113 LYS A CA 1
ATOM 906 C C . LYS A 1 113 ? -40.960 43.918 -11.200 1.00 16.67 113 LYS A C 1
ATOM 907 O O . LYS A 1 113 ? -41.829 43.656 -12.052 1.00 16.45 113 LYS A O 1
ATOM 913 N N . ARG A 1 114 ? -41.077 44.938 -10.349 1.00 15.21 114 ARG A N 1
ATOM 914 C CA . ARG A 1 114 ? -42.298 45.709 -10.340 1.00 13.65 114 ARG A CA 1
ATOM 915 C C . ARG A 1 114 ? -42.348 46.592 -11.609 1.00 13.18 114 ARG A C 1
ATOM 916 O O . ARG A 1 114 ? -43.413 46.804 -12.231 1.00 15.91 114 ARG A O 1
ATOM 924 N N . ALA A 1 115 ? -41.213 47.155 -11.999 1.00 16.78 115 ALA A N 1
ATOM 925 C CA . ALA A 1 115 ? -41.179 47.906 -13.251 1.00 16.99 115 ALA A CA 1
ATOM 926 C C . ALA A 1 115 ? -41.382 47.010 -14.461 1.00 16.63 115 ALA A C 1
ATOM 927 O O . ALA A 1 115 ? -41.968 47.456 -15.449 1.00 16.19 115 ALA A O 1
ATOM 929 N N . ASP A 1 116 ? -40.929 45.763 -14.409 1.00 17.09 116 ASP A N 1
ATOM 930 C CA . ASP A 1 116 ? -41.214 44.832 -15.499 1.00 18.90 116 ASP A CA 1
ATOM 931 C C . ASP A 1 116 ? -42.746 44.597 -15.578 1.00 17.17 116 ASP A C 1
ATOM 932 O O . ASP A 1 116 ? -43.329 44.467 -16.673 1.00 17.66 116 ASP A O 1
ATOM 937 N N . ALA A 1 117 ? -43.382 44.541 -14.404 1.00 15.87 117 ALA A N 1
ATOM 938 C CA . ALA A 1 117 ? -44.811 44.297 -14.349 1.00 15.99 117 ALA A CA 1
ATOM 939 C C . ALA A 1 117 ? -45.588 45.393 -15.027 1.00 14.99 117 ALA A C 1
ATOM 940 O O . ALA A 1 117 ? -46.662 45.163 -15.567 1.00 14.99 117 ALA A O 1
ATOM 942 N N . ILE A 1 118 ? -45.103 46.611 -14.961 1.00 14.29 118 ILE A N 1
ATOM 943 C CA . ILE A 1 118 ? -45.772 47.701 -15.670 1.00 13.82 118 ILE A CA 1
ATOM 944 C C . ILE A 1 118 ? -45.939 47.374 -17.141 1.00 11.82 118 ILE A C 1
ATOM 945 O O . ILE A 1 118 ? -47.003 47.595 -17.734 1.00 14.16 118 ILE A O 1
ATOM 950 N N . LEU A 1 119 ? -44.898 46.822 -17.750 1.00 14.10 119 LEU A N 1
ATOM 951 C CA . LEU A 1 119 ? -44.916 46.535 -19.179 1.00 15.25 119 LEU A CA 1
ATOM 952 C C . LEU A 1 119 ? -45.723 45.313 -19.503 1.00 16.82 119 LEU A C 1
ATOM 953 O O . LEU A 1 119 ? -46.286 45.203 -20.588 1.00 20.10 119 LEU A O 1
ATOM 958 N N . ALA A 1 120 ? -45.754 44.371 -18.593 1.00 17.34 120 ALA A N 1
ATOM 959 C CA . ALA A 1 120 ? -46.427 43.096 -18.813 1.00 19.20 120 ALA A CA 1
ATOM 960 C C . ALA A 1 120 ? -47.939 43.183 -18.598 1.00 17.08 120 ALA A C 1
ATOM 961 O O . ALA A 1 120 ? -48.683 42.374 -19.169 1.00 18.14 120 ALA A O 1
ATOM 963 N N . ARG A 1 121 ? -48.384 44.074 -17.689 1.00 13.98 121 ARG A N 1
ATOM 964 C CA . ARG A 1 121 ? -49.804 44.123 -17.335 1.00 12.11 121 ARG A CA 1
ATOM 965 C C . ARG A 1 121 ? -50.674 44.515 -18.528 1.00 11.67 121 ARG A C 1
ATOM 966 O O . ARG A 1 121 ? -50.383 45.459 -19.247 1.00 13.95 121 ARG A O 1
ATOM 974 N N . ARG A 1 122 ? -51.807 43.824 -18.651 1.00 12.27 122 ARG A N 1
ATOM 975 C CA . ARG A 1 122 ? -52.875 44.182 -19.578 1.00 11.55 122 ARG A CA 1
ATOM 976 C C . ARG A 1 122 ? -54.230 43.848 -18.932 1.00 10.54 122 ARG A C 1
ATOM 977 O O . ARG A 1 122 ? -54.314 43.013 -18.014 1.00 13.80 122 ARG A O 1
ATOM 985 N N . THR A 1 123 ? -55.284 44.505 -19.431 1.00 10.01 123 THR A N 1
ATOM 986 C CA . THR A 1 123 ? -56.629 44.189 -19.007 1.00 10.11 123 THR A CA 1
ATOM 987 C C . THR A 1 123 ? -57.188 43.027 -19.786 1.00 10.38 123 THR A C 1
ATOM 988 O O . THR A 1 123 ? -57.254 43.111 -21.024 1.00 11.07 123 THR A O 1
ATOM 992 N N . ASP A 1 124 ? -57.633 41.989 -19.076 1.00 11.72 124 ASP A N 1
ATOM 993 C CA . ASP A 1 124 ? -58.058 40.735 -19.687 1.00 13.22 124 ASP A CA 1
ATOM 994 C C . ASP A 1 124 ? -59.531 40.487 -19.418 1.00 9.86 124 ASP A C 1
ATOM 995 O O . ASP A 1 124 ? -59.946 40.168 -18.311 1.00 11.66 124 ASP A O 1
ATOM 1000 N N . ARG A 1 125 ? -60.320 40.711 -20.463 1.00 10.25 125 ARG A N 1
ATOM 1001 C CA . ARG A 1 125 ? -61.782 40.634 -20.362 1.00 10.83 125 ARG A CA 1
ATOM 1002 C C . ARG A 1 125 ? -62.329 39.239 -20.625 1.00 12.87 125 ARG A C 1
ATOM 1003 O O . ARG A 1 125 ? -63.529 39.024 -20.476 1.00 13.13 125 ARG A O 1
ATOM 1011 N N . LEU A 1 126 ? -61.460 38.296 -20.912 1.00 11.89 126 LEU A N 1
ATOM 1012 C CA . LEU A 1 126 ? -61.905 36.905 -21.089 1.00 13.36 126 LEU A CA 1
ATOM 1013 C C . LEU A 1 126 ? -62.085 36.226 -19.760 1.00 11.94 126 LEU A C 1
ATOM 1014 O O . LEU A 1 126 ? -61.560 36.661 -18.728 1.00 14.15 126 LEU A O 1
ATOM 1019 N N . PRO A 1 127 ? -62.859 35.147 -19.739 1.00 14.18 127 PRO A N 1
ATOM 1020 C CA . PRO A 1 127 ? -62.990 34.428 -18.485 1.00 14.30 127 PRO A CA 1
ATOM 1021 C C . PRO A 1 127 ? -61.627 33.907 -17.965 1.00 14.28 127 PRO A C 1
ATOM 1022 O O . PRO A 1 127 ? -60.682 33.566 -18.686 1.00 17.41 127 PRO A O 1
ATOM 1034 N N . SER A 1 129 ? -59.590 31.442 -14.784 1.00 18.37 129 SER A N 1
ATOM 1035 C CA A SER A 1 129 ? -59.633 30.451 -13.739 0.50 19.58 129 SER A CA 1
ATOM 1036 C CA B SER A 1 129 ? -59.689 30.472 -13.718 0.50 20.27 129 SER A CA 1
ATOM 1037 C C . SER A 1 129 ? -59.277 31.090 -12.388 1.00 19.10 129 SER A C 1
ATOM 1038 O O . SER A 1 129 ? -58.574 32.114 -12.322 1.00 19.58 129 SER A O 1
ATOM 1043 N N . ALA A 1 130 ? -59.742 30.476 -11.313 1.00 19.85 130 ALA A N 1
ATOM 1044 C CA . ALA A 1 130 ? -59.430 30.926 -9.977 1.00 20.11 130 ALA A CA 1
ATOM 1045 C C . ALA A 1 130 ? -58.009 30.515 -9.675 1.00 19.85 130 ALA A C 1
ATOM 1046 O O . ALA A 1 130 ? -57.564 29.428 -10.063 1.00 23.44 130 ALA A O 1
ATOM 1048 N N . TYR A 1 131 ? -57.304 31.380 -8.956 1.00 20.67 131 TYR A N 1
ATOM 1049 C CA . TYR A 1 131 ? -55.954 31.088 -8.478 1.00 19.32 131 TYR A CA 1
ATOM 1050 C C . TYR A 1 131 ? -55.992 30.268 -7.226 1.00 20.39 131 TYR A C 1
ATOM 1051 O O . TYR A 1 131 ? -56.481 30.688 -6.194 1.00 20.76 131 TYR A O 1
ATOM 1060 N N . VAL A 1 132 ? -55.449 29.053 -7.324 1.00 24.54 132 VAL A N 1
ATOM 1061 C CA . VAL A 1 132 ? -55.589 28.103 -6.214 1.00 26.95 132 VAL A CA 1
ATOM 1062 C C . VAL A 1 132 ? -54.884 28.574 -4.946 1.00 26.25 132 VAL A C 1
ATOM 1063 O O . VAL A 1 132 ? -55.374 28.317 -3.840 1.00 28.94 132 VAL A O 1
ATOM 1067 N N . ASP A 1 133 ? -53.786 29.321 -5.086 1.00 27.12 133 ASP A N 1
ATOM 1068 C CA . ASP A 1 133 ? -53.040 29.800 -3.919 1.00 25.32 133 ASP A CA 1
ATOM 1069 C C . ASP A 1 133 ? -53.454 31.235 -3.542 1.00 25.70 133 ASP A C 1
ATOM 1070 O O . ASP A 1 133 ? -52.656 32.028 -3.023 1.00 25.01 133 ASP A O 1
ATOM 1075 N N . TRP A 1 134 ? -54.727 31.529 -3.777 1.00 27.72 134 TRP A N 1
ATOM 1076 C CA . TRP A 1 134 ? -55.272 32.849 -3.438 1.00 23.34 134 TRP A CA 1
ATOM 1077 C C . TRP A 1 134 ? -54.920 33.349 -2.022 1.00 21.83 134 TRP A C 1
ATOM 1078 O O . TRP A 1 134 ? -54.538 34.509 -1.845 1.00 22.67 134 TRP A O 1
ATOM 1089 N N . ASP A 1 135 ? -55.069 32.493 -1.002 1.00 23.55 135 ASP A N 1
ATOM 1090 C CA . ASP A 1 135 ? -54.990 32.983 0.374 1.00 25.17 135 ASP A CA 1
ATOM 1091 C C . ASP A 1 135 ? -53.633 33.618 0.649 1.00 25.37 135 ASP A C 1
ATOM 1092 O O . ASP A 1 135 ? -53.549 34.699 1.258 1.00 25.25 135 ASP A O 1
ATOM 1097 N N . ALA A 1 136 ? -52.580 32.942 0.190 1.00 24.96 136 ALA A N 1
ATOM 1098 C CA . ALA A 1 136 ? -51.239 33.429 0.416 1.00 27.37 136 ALA A CA 1
ATOM 1099 C C . ALA A 1 136 ? -51.011 34.708 -0.372 1.00 23.75 136 ALA A C 1
ATOM 1100 O O . ALA A 1 136 ? -50.361 35.636 0.102 1.00 25.45 136 ALA A O 1
ATOM 1102 N N . PHE A 1 137 ? -51.589 34.771 -1.572 1.00 21.78 137 PHE A N 1
ATOM 1103 C CA . PHE A 1 137 ? -51.471 35.971 -2.375 1.00 20.66 137 PHE A CA 1
ATOM 1104 C C . PHE A 1 137 ? -52.217 37.158 -1.758 1.00 18.90 137 PHE A C 1
ATOM 1105 O O . PHE A 1 137 ? -51.716 38.292 -1.809 1.00 20.31 137 PHE A O 1
ATOM 1113 N N . GLU A 1 138 ? -53.376 36.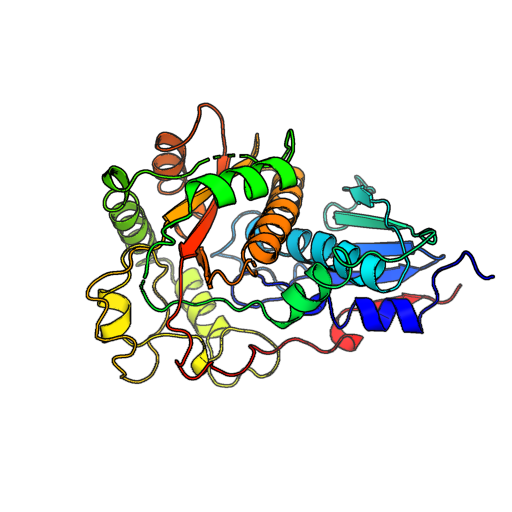899 -1.159 1.00 20.38 138 GLU A N 1
ATOM 1114 C CA . GLU A 1 138 ? -54.149 37.958 -0.540 1.00 19.80 138 GLU A CA 1
ATOM 1115 C C . GLU A 1 138 ? -53.303 38.584 0.571 1.00 20.88 138 GLU A C 1
ATOM 1116 O O . GLU A 1 138 ? -53.297 39.793 0.760 1.00 19.06 138 GLU A O 1
ATOM 1122 N N . THR A 1 139 ? -52.540 37.760 1.272 1.00 23.29 139 THR A N 1
ATOM 1123 C CA . THR A 1 139 ? -51.686 38.262 2.325 1.00 24.45 139 THR A CA 1
ATOM 1124 C C . THR A 1 139 ? -50.657 39.239 1.747 1.00 24.10 139 THR A C 1
ATOM 1125 O O . THR A 1 139 ? -50.428 40.319 2.329 1.00 23.62 139 THR A O 1
ATOM 1129 N N . LEU A 1 140 ? -50.062 38.881 0.600 1.00 23.63 140 LEU A N 1
ATOM 1130 C CA . LEU A 1 140 ? -49.149 39.807 -0.088 1.00 22.63 140 LEU A CA 1
ATOM 1131 C C . LEU A 1 140 ? -49.822 41.125 -0.501 1.00 20.80 140 LEU A C 1
ATOM 1132 O O . LEU A 1 140 ? -49.270 42.218 -0.294 1.00 24.70 140 LEU A O 1
ATOM 1137 N N . LEU A 1 141 ? -51.014 41.027 -1.074 1.00 20.63 141 LEU A N 1
ATOM 1138 C CA . LEU A 1 141 ? -51.745 42.224 -1.470 1.00 19.21 141 LEU A CA 1
ATOM 1139 C C . LEU A 1 141 ? -52.007 43.134 -0.275 1.00 18.39 141 LEU A C 1
ATOM 1140 O O . LEU A 1 141 ? -51.775 44.346 -0.338 1.00 18.42 141 LEU A O 1
ATOM 1145 N N . ARG A 1 142 ? -52.456 42.552 0.832 1.00 19.17 142 ARG A N 1
ATOM 1146 C CA . ARG A 1 142 ? -52.753 43.368 2.007 1.00 20.89 142 ARG A CA 1
ATOM 1147 C C . ARG A 1 142 ? -51.484 44.016 2.579 1.00 20.39 142 ARG A C 1
ATOM 1148 O O . ARG A 1 142 ? -51.507 45.172 3.054 1.00 21.31 142 ARG A O 1
ATOM 1156 N N . ALA A 1 143 ? -50.363 43.297 2.511 1.00 20.78 143 ALA A N 1
ATOM 1157 C CA . ALA A 1 143 ? -49.140 43.876 3.011 1.00 22.65 143 ALA A CA 1
ATOM 1158 C C . ALA A 1 143 ? -48.786 45.085 2.135 1.00 20.72 143 ALA A C 1
ATOM 1159 O O . ALA A 1 143 ? -48.311 46.104 2.606 1.00 23.16 143 ALA A O 1
ATOM 1161 N N . ARG A 1 144 ? -49.039 44.970 0.836 1.00 21.51 144 ARG A N 1
ATOM 1162 C CA . ARG A 1 144 ? -48.717 46.067 -0.065 1.00 20.80 144 ARG A CA 1
ATOM 1163 C C . ARG A 1 144 ? -49.582 47.324 0.156 1.00 18.42 144 ARG A C 1
ATOM 1164 O O . ARG A 1 144 ? -49.094 48.460 0.095 1.00 20.11 144 ARG A O 1
ATOM 1172 N N . LEU A 1 145 ? -50.853 47.108 0.462 1.00 17.25 145 LEU A N 1
ATOM 1173 C CA . LEU A 1 145 ? -51.751 48.186 0.752 1.00 17.39 145 LEU A CA 1
ATOM 1174 C C . LEU A 1 145 ? -51.548 48.800 2.144 1.00 18.79 145 LEU A C 1
ATOM 1175 O O . LEU A 1 145 ? -51.892 49.978 2.389 1.00 19.02 145 LEU A O 1
ATOM 1180 N N . GLY A 1 146 ? -50.972 48.020 3.034 1.00 19.78 146 GLY A N 1
ATOM 1181 C CA . GLY A 1 146 ? -50.596 48.538 4.363 1.00 20.81 146 GLY A CA 1
ATOM 1182 C C . GLY A 1 146 ? -51.788 49.055 5.119 1.00 20.28 146 GLY A C 1
ATOM 1183 O O . GLY A 1 146 ? -52.890 48.495 5.001 1.00 22.54 146 GLY A O 1
ATOM 1184 N N A ASP A 1 147 ? -51.645 50.097 5.926 0.50 24.03 147 ASP A N 1
ATOM 1185 N N B ASP A 1 147 ? -51.526 50.089 5.930 0.50 18.80 147 ASP A N 1
ATOM 1186 C CA A ASP A 1 147 ? -52.795 50.500 6.729 0.50 27.14 147 ASP A CA 1
ATOM 1187 C CA B ASP A 1 147 ? -52.565 50.833 6.621 0.50 18.32 147 ASP A CA 1
ATOM 1188 C C A ASP A 1 147 ? -53.811 51.451 6.067 0.50 26.11 147 ASP A C 1
ATOM 1189 C C B ASP A 1 147 ? -53.109 52.052 5.855 0.50 23.96 147 ASP A C 1
ATOM 1190 O O A ASP A 1 147 ? -54.700 51.908 6.751 0.50 22.28 147 ASP A O 1
ATOM 1191 O O B ASP A 1 147 ? -53.041 53.198 6.258 0.50 18.77 147 ASP A O 1
ATOM 1200 N N . GLY A 1 148 ? -53.741 51.712 4.745 1.00 27.34 148 GLY A N 1
ATOM 1201 C CA . GLY A 1 148 ? -54.800 52.547 4.059 1.00 15.20 148 GLY A CA 1
ATOM 1202 C C . GLY A 1 148 ? -53.941 53.400 3.215 1.00 16.14 148 GLY A C 1
ATOM 1203 O O . GLY A 1 148 ? -52.643 53.270 3.274 1.00 22.19 148 GLY A O 1
ATOM 1204 N N . PRO A 1 149 ? -54.565 54.342 2.535 1.00 13.40 149 PRO A N 1
ATOM 1205 C CA . PRO A 1 149 ? -55.950 54.784 2.643 1.00 13.69 149 PRO A CA 1
ATOM 1206 C C . PRO A 1 149 ? -56.929 53.904 1.862 1.00 12.91 149 PRO A C 1
ATOM 1207 O O . PRO A 1 149 ? -58.119 54.138 1.941 1.00 14.91 149 PRO A O 1
ATOM 1211 N N . VAL A 1 150 ? -56.423 53.004 1.044 1.00 12.68 150 VAL A N 1
ATOM 1212 C CA . VAL A 1 150 ? -57.277 52.127 0.266 1.00 11.47 150 VAL A CA 1
ATOM 1213 C C . VAL A 1 150 ? -57.450 50.790 0.931 1.00 11.15 150 VAL A C 1
ATOM 1214 O O . VAL A 1 150 ? -56.469 50.131 1.260 1.00 13.12 150 VAL A O 1
ATOM 1218 N N . HIS A 1 151 ? -58.705 50.392 1.160 1.00 11.47 151 HIS A N 1
ATOM 1219 C CA . HIS A 1 151 ? -59.039 49.090 1.665 1.00 11.54 151 HIS A CA 1
ATOM 1220 C C . HIS A 1 151 ? -59.495 48.140 0.586 1.00 12.29 151 HIS A C 1
ATOM 1221 O O . HIS A 1 151 ? -59.863 48.547 -0.522 1.00 12.39 151 HIS A O 1
ATOM 1241 N N . ASP A 1 153 ? -61.723 44.474 -0.027 1.00 11.65 153 ASP A N 1
ATOM 1242 C CA . ASP A 1 153 ? -62.581 43.381 0.381 1.00 11.29 153 ASP A CA 1
ATOM 1243 C C . ASP A 1 153 ? -62.535 42.339 -0.677 1.00 10.87 153 ASP A C 1
ATOM 1244 O O . ASP A 1 153 ? -62.724 42.649 -1.858 1.00 12.99 153 ASP A O 1
ATOM 1249 N N . THR A 1 154 ? -62.354 41.081 -0.284 1.00 13.86 154 THR A N 1
ATOM 1250 C CA . THR A 1 154 ? -62.415 39.949 -1.197 1.00 12.44 154 THR A CA 1
ATOM 1251 C C . THR A 1 154 ? -63.798 39.367 -1.137 1.00 12.64 154 THR A C 1
ATOM 1252 O O . THR A 1 154 ? -64.279 38.925 -0.090 1.00 15.00 154 THR A O 1
ATOM 1256 N N . LEU A 1 155 ? -64.498 39.443 -2.236 1.00 14.39 155 LEU A N 1
ATOM 1257 C CA . LEU A 1 155 ? -65.877 38.984 -2.235 1.00 13.74 155 LEU A CA 1
ATOM 1258 C C . LEU A 1 155 ? -65.975 37.491 -2.281 1.00 16.55 155 LEU A C 1
ATOM 1259 O O . LEU A 1 155 ? -65.211 36.818 -2.971 1.00 18.15 155 LEU A O 1
ATOM 1264 N N . GLY A 1 156 ? -66.961 36.988 -1.552 1.00 16.83 156 GLY A N 1
ATOM 1265 C CA . GLY A 1 156 ? -67.261 35.576 -1.599 1.00 17.77 156 GLY A CA 1
ATOM 1266 C C . GLY A 1 156 ? -67.933 35.131 -2.885 1.00 17.04 156 GLY A C 1
ATOM 1267 O O . GLY A 1 156 ? -68.624 35.904 -3.543 1.00 17.86 156 GLY A O 1
ATOM 1268 N N . GLU A 1 157 ? -67.822 33.852 -3.193 1.00 20.93 157 GLU A N 1
ATOM 1269 C CA . GLU A 1 157 ? -68.397 33.345 -4.418 1.00 22.43 157 GLU A CA 1
ATOM 1270 C C . GLU A 1 157 ? -69.894 33.509 -4.304 1.00 23.22 157 GLU A C 1
ATOM 1271 O O . GLU A 1 157 ? -70.582 33.685 -5.338 1.00 24.52 157 GLU A O 1
ATOM 1277 N N . ASP A 1 158 ? -70.407 33.514 -3.066 1.00 22.55 158 ASP A N 1
ATOM 1278 C CA . ASP A 1 158 ? -71.854 33.607 -2.809 1.00 26.96 158 ASP A CA 1
ATOM 1279 C C . ASP A 1 158 ? -72.475 34.963 -3.163 1.00 22.28 158 ASP A C 1
ATOM 1280 O O . ASP A 1 158 ? -73.692 35.083 -3.192 1.00 28.09 158 ASP A O 1
ATOM 1285 N N . VAL A 1 159 ? -71.654 35.981 -3.384 1.00 17.87 159 VAL A N 1
ATOM 1286 C CA . VAL A 1 159 ? -72.177 37.261 -3.834 1.00 16.40 159 VAL A CA 1
ATOM 1287 C C . VAL A 1 159 ? -71.884 37.548 -5.317 1.00 15.17 159 VAL A C 1
ATOM 1288 O O . VAL A 1 159 ? -72.203 38.645 -5.813 1.00 16.42 159 VAL A O 1
ATOM 1292 N N . ARG A 1 160 ? -71.289 36.614 -6.034 1.00 18.70 160 ARG A N 1
ATOM 1293 C CA . ARG A 1 160 ? -70.975 36.882 -7.440 1.00 18.86 160 ARG A CA 1
ATOM 1294 C C . ARG A 1 160 ? -72.266 37.240 -8.229 1.00 17.59 160 ARG A C 1
ATOM 1295 O O . ARG A 1 160 ? -72.241 38.143 -9.053 1.00 16.52 160 ARG A O 1
ATOM 1303 N N . GLU A 1 161 ? -73.374 36.544 -7.985 1.00 17.29 161 GLU A N 1
ATOM 1304 C CA . GLU A 1 161 ? -74.571 36.855 -8.728 1.00 16.85 161 GLU A CA 1
ATOM 1305 C C . GLU A 1 161 ? -75.089 38.247 -8.371 1.00 14.44 161 GLU A C 1
ATOM 1306 O O . GLU A 1 161 ? -75.677 38.919 -9.231 1.00 15.92 161 GLU A O 1
ATOM 1312 N N . GLU A 1 162 ? -74.980 38.644 -7.108 1.00 14.67 162 GLU A N 1
ATOM 1313 C CA A GLU A 1 162 ? -75.435 39.984 -6.709 0.50 14.91 162 GLU A CA 1
ATOM 1314 C CA B GLU A 1 162 ? -75.431 39.978 -6.708 0.50 14.29 162 GLU A CA 1
ATOM 1315 C C . GLU A 1 162 ? -74.632 41.058 -7.456 1.00 12.52 162 GLU A C 1
ATOM 1316 O O . GLU A 1 162 ? -75.178 42.083 -7.901 1.00 14.33 162 GLU A O 1
ATOM 1327 N N . VAL A 1 163 ? -73.363 40.831 -7.595 1.00 12.30 163 VAL A N 1
ATOM 1328 C CA . VAL A 1 163 ? -72.527 41.755 -8.358 1.00 12.45 163 VAL A CA 1
ATOM 1329 C C . VAL A 1 163 ? -72.937 41.757 -9.830 1.00 9.91 163 VAL A C 1
ATOM 1330 O O . VAL A 1 163 ? -73.067 42.795 -10.433 1.00 11.20 163 VAL A O 1
ATOM 1334 N N . ALA A 1 164 ? -73.187 40.574 -10.403 1.00 10.59 164 ALA A N 1
ATOM 1335 C CA . ALA A 1 164 ? -73.643 40.467 -11.762 1.00 9.88 164 ALA A CA 1
ATOM 1336 C C . ALA A 1 164 ? -74.953 41.212 -11.976 1.00 12.40 164 ALA A C 1
ATOM 1337 O O . ALA A 1 164 ? -75.138 41.905 -12.969 1.00 12.02 164 ALA A O 1
ATOM 1339 N N . GLU A 1 165 ? -75.847 41.096 -11.016 1.00 10.41 165 GLU A N 1
ATOM 1340 C CA . GLU A 1 165 ? -77.119 41.779 -11.181 1.00 9.17 165 GLU A CA 1
ATOM 1341 C C . GLU A 1 165 ? -76.976 43.287 -10.978 1.00 8.78 165 GLU A C 1
ATOM 1342 O O . GLU A 1 165 ? -77.727 44.052 -11.563 1.00 10.32 165 GLU A O 1
ATOM 1348 N N . ALA A 1 166 ? -76.035 43.713 -10.114 1.00 9.34 166 ALA A N 1
ATOM 1349 C CA . ALA A 1 166 ? -75.754 45.131 -9.997 1.00 9.71 166 ALA A CA 1
ATOM 1350 C C . ALA A 1 166 ? -75.207 45.690 -11.328 1.00 9.66 166 ALA A C 1
ATOM 1351 O O . ALA A 1 166 ? -75.517 46.806 -11.737 1.00 10.77 166 ALA A O 1
ATOM 1353 N N . ALA A 1 167 ? -74.377 44.906 -11.974 1.00 9.02 167 ALA A N 1
ATOM 1354 C CA . ALA A 1 167 ? -73.877 45.248 -13.289 1.00 9.82 167 ALA A CA 1
ATOM 1355 C C . ALA A 1 167 ? -75.007 45.396 -14.309 1.00 10.79 167 ALA A C 1
ATOM 1356 O O . ALA A 1 167 ? -75.062 46.385 -15.045 1.00 10.79 167 ALA A O 1
ATOM 1358 N N . ALA A 1 168 ? -75.947 44.463 -14.322 1.00 10.49 168 ALA A N 1
ATOM 1359 C CA . ALA A 1 168 ? -77.071 44.523 -15.241 1.00 12.01 168 ALA A CA 1
ATOM 1360 C C . ALA A 1 168 ? -77.917 45.742 -14.923 1.00 8.62 168 ALA A C 1
ATOM 1361 O O . ALA A 1 168 ? -78.416 46.421 -15.836 1.00 11.40 168 ALA A O 1
ATOM 1363 N N . LEU A 1 169 ? -78.087 46.036 -13.631 1.00 8.86 169 LEU A N 1
ATOM 1364 C CA . LEU A 1 169 ? -78.894 47.185 -13.235 1.00 10.14 169 LEU A CA 1
ATOM 1365 C C . LEU A 1 169 ? -78.276 48.466 -13.737 1.00 11.21 169 LEU A C 1
ATOM 1366 O O . LEU A 1 169 ? -78.958 49.393 -14.212 1.00 12.09 169 LEU A O 1
ATOM 1371 N N . THR A 1 170 ? -76.962 48.504 -13.686 1.00 10.86 170 THR A N 1
ATOM 1372 C CA . THR A 1 170 ? -76.254 49.667 -14.142 1.00 9.25 170 THR A CA 1
ATOM 1373 C C . THR A 1 170 ? -76.522 49.875 -15.638 1.00 8.62 170 THR A C 1
ATOM 1374 O O . THR A 1 170 ? -76.761 51.009 -16.070 1.00 12.14 170 THR A O 1
ATOM 1378 N N . GLU A 1 171 ? -76.429 48.818 -16.422 1.00 9.96 171 GLU A N 1
ATOM 1379 C CA . GLU A 1 171 ? -76.672 48.937 -17.835 1.00 11.21 171 GLU A CA 1
ATOM 1380 C C . GLU A 1 171 ? -78.121 49.395 -18.061 1.00 11.68 171 GLU A C 1
ATOM 1381 O O . GLU A 1 171 ? -78.396 50.232 -18.946 1.00 14.99 171 GLU A O 1
ATOM 1387 N N . SER A 1 172 ? -79.065 48.843 -17.308 1.00 12.22 172 SER A N 1
ATOM 1388 C CA A SER A 1 172 ? -80.446 49.288 -17.408 0.70 14.74 172 SER A CA 1
ATOM 1389 C CA B SER A 1 172 ? -80.458 49.272 -17.454 0.30 12.70 172 SER A CA 1
ATOM 1390 C C . SER A 1 172 ? -80.693 50.767 -17.143 1.00 12.78 172 SER A C 1
ATOM 1391 O O . SER A 1 172 ? -81.484 51.427 -17.834 1.00 17.08 172 SER A O 1
ATOM 1396 N N . LEU A 1 173 ? -80.020 51.283 -16.141 1.00 11.51 173 LEU A N 1
ATOM 1397 C CA . LEU A 1 173 ? -80.099 52.694 -15.763 1.00 11.54 173 LEU A CA 1
ATOM 1398 C C . LEU A 1 173 ? -79.471 53.561 -16.829 1.00 16.66 173 LEU A C 1
ATOM 1399 O O . LEU A 1 173 ? -79.747 54.764 -16.844 1.00 17.65 173 LEU A O 1
ATOM 1404 N N . ARG A 1 174 ? -78.615 52.971 -17.676 1.00 13.35 174 ARG A N 1
ATOM 1405 C CA . ARG A 1 174 ? -77.964 53.727 -18.733 1.00 13.42 174 ARG A CA 1
ATOM 1406 C C . ARG A 1 174 ? -78.653 53.619 -20.074 1.00 13.57 174 ARG A C 1
ATOM 1407 O O . ARG A 1 174 ? -78.182 54.189 -21.057 1.00 13.36 174 ARG A O 1
ATOM 1415 N N . LEU A 1 175 ? -79.756 52.867 -20.131 1.00 16.32 175 LEU A N 1
ATOM 1416 C CA . LEU A 1 175 ? -80.386 52.594 -21.394 1.00 17.16 175 LEU A CA 1
ATOM 1417 C C . LEU A 1 175 ? -80.691 53.917 -22.114 1.00 15.72 175 LEU A C 1
ATOM 1418 O O . LEU A 1 175 ? -80.541 54.022 -23.343 1.00 18.52 175 LEU A O 1
ATOM 1423 N N . TYR A 1 176 ? -81.196 54.903 -21.390 1.00 19.00 176 TYR A N 1
ATOM 1424 C CA . TYR A 1 176 ? -81.602 56.121 -22.068 1.00 20.66 176 TYR A CA 1
ATOM 1425 C C . TYR A 1 176 ? -80.613 57.249 -21.879 1.00 21.27 176 TYR A C 1
ATOM 1426 O O . TYR A 1 176 ? -80.902 58.385 -22.198 1.00 25.01 176 TYR A O 1
ATOM 1435 N N . ASP A 1 177 ? -79.416 56.906 -21.429 1.00 15.78 177 ASP A N 1
ATOM 1436 C CA . ASP A 1 177 ? -78.355 57.887 -21.249 1.00 12.03 177 ASP A CA 1
ATOM 1437 C C . ASP A 1 177 ? -77.567 57.966 -22.545 1.00 12.43 177 ASP A C 1
ATOM 1438 O O . ASP A 1 177 ? -76.605 57.204 -22.784 1.00 12.87 177 ASP A O 1
ATOM 1443 N N . ALA A 1 178 ? -78.016 58.844 -23.428 1.00 14.53 178 ALA A N 1
ATOM 1444 C CA . ALA A 1 178 ? -77.432 58.874 -24.769 1.00 13.29 178 ALA A CA 1
ATOM 1445 C C . ALA A 1 178 ? -75.968 59.244 -24.740 1.00 12.10 178 ALA A C 1
ATOM 1446 O O . ALA A 1 178 ? -75.170 58.728 -25.534 1.00 13.95 178 ALA A O 1
ATOM 1448 N N . ALA A 1 179 ? -75.647 60.165 -23.837 1.00 11.59 179 ALA A N 1
ATOM 1449 C CA . ALA A 1 179 ? -74.271 60.582 -23.701 1.00 11.98 179 ALA A CA 1
ATOM 1450 C C . ALA A 1 179 ? -73.373 59.428 -23.298 1.00 12.02 179 ALA A C 1
ATOM 1451 O O . ALA A 1 179 ? -72.227 59.335 -23.775 1.00 13.44 179 ALA A O 1
ATOM 1453 N N . TYR A 1 180 ? -73.800 58.626 -22.323 1.00 11.00 180 TYR A N 1
ATOM 1454 C CA . TYR A 1 180 ? -73.013 57.451 -21.949 1.00 10.11 180 TYR A CA 1
ATOM 1455 C C . TYR A 1 180 ? -72.703 56.581 -23.152 1.00 10.46 180 TYR A C 1
ATOM 1456 O O . TYR A 1 180 ? -71.550 56.152 -23.360 1.00 10.60 180 TYR A O 1
ATOM 1465 N N . HIS A 1 181 ? -73.733 56.355 -23.978 1.00 11.29 181 HIS A N 1
ATOM 1466 C CA . HIS A 1 181 ? -73.571 55.482 -25.123 1.00 11.44 181 HIS A CA 1
ATOM 1467 C C . HIS A 1 181 ? -72.700 56.080 -26.211 1.00 12.32 181 HIS A C 1
ATOM 1468 O O . HIS A 1 181 ? -71.891 55.354 -26.806 1.00 13.12 181 HIS A O 1
ATOM 1475 N N . SER A 1 182 ? -72.779 57.402 -26.375 1.00 12.00 182 SER A N 1
ATOM 1476 C CA . SER A 1 182 ? -71.919 58.008 -27.381 1.00 11.86 182 SER A CA 1
ATOM 1477 C C . SER A 1 182 ? -70.491 58.055 -26.895 1.00 11.74 182 SER A C 1
ATOM 1478 O O . SER A 1 182 ? -69.571 57.930 -27.696 1.00 14.76 182 SER A O 1
ATOM 1481 N N . GLU A 1 183 ? -70.294 58.220 -25.586 1.00 11.42 183 GLU A N 1
ATOM 1482 C CA . GLU A 1 183 ? -68.960 58.180 -25.007 1.00 10.07 183 GLU A CA 1
ATOM 1483 C C . GLU A 1 183 ? -68.370 56.778 -25.147 1.00 11.01 183 GLU A C 1
ATOM 1484 O O . GLU A 1 183 ? -67.213 56.613 -25.472 1.00 11.31 183 GLU A O 1
ATOM 1490 N N . LEU A 1 184 ? -69.160 55.768 -24.904 1.00 11.77 184 LEU A N 1
ATOM 1491 C CA . LEU A 1 184 ? -68.671 54.407 -24.999 1.00 11.36 184 LEU A CA 1
ATOM 1492 C C . LEU A 1 184 ? -68.283 54.077 -26.442 1.00 11.51 184 LEU A C 1
ATOM 1493 O O . LEU A 1 184 ? -67.271 53.413 -26.654 1.00 13.15 184 LEU A O 1
ATOM 1498 N N . ALA A 1 185 ? -69.080 54.573 -27.380 1.00 11.88 185 ALA A N 1
ATOM 1499 C CA . ALA A 1 185 ? -68.754 54.403 -28.805 1.00 12.71 185 ALA A CA 1
ATOM 1500 C C . ALA A 1 185 ? -67.475 55.119 -29.179 1.00 13.43 185 ALA A C 1
ATOM 1501 O O . ALA A 1 185 ? -66.572 54.552 -29.844 1.00 13.72 185 ALA A O 1
ATOM 1503 N N . TRP A 1 186 ? -67.384 56.360 -28.751 1.00 13.85 186 TRP A N 1
ATOM 1504 C CA . TRP A 1 186 ? -66.225 57.184 -29.051 1.00 14.25 186 TRP A CA 1
ATOM 1505 C C . TRP A 1 186 ? -64.951 56.513 -28.582 1.00 13.14 186 TRP A C 1
ATOM 1506 O O . TRP A 1 186 ? -63.928 56.461 -29.293 1.00 14.29 186 TRP A O 1
ATOM 1517 N N . TRP A 1 187 ? -64.963 56.086 -27.325 1.00 11.49 187 TRP A N 1
ATOM 1518 C CA . TRP A 1 187 ? -63.734 55.563 -26.779 1.00 10.23 187 TRP A CA 1
ATOM 1519 C C . TRP A 1 187 ? -63.492 54.098 -27.115 1.00 11.97 187 TRP A C 1
ATOM 1520 O O . TRP A 1 187 ? -62.523 53.499 -26.646 1.00 12.40 187 TRP A O 1
ATOM 1531 N N . THR A 1 188 ? -64.313 53.546 -28.013 1.00 11.30 188 THR A N 1
ATOM 1532 C CA . THR A 1 188 ? -64.051 52.233 -28.546 1.00 12.11 188 THR A CA 1
ATOM 1533 C C . THR A 1 188 ? -64.008 52.290 -30.089 1.00 11.64 188 THR A C 1
ATOM 1534 O O . THR A 1 188 ? -64.112 51.258 -30.710 1.00 14.05 188 THR A O 1
ATOM 1538 N N . THR A 1 189 ? -63.853 53.471 -30.646 1.00 11.58 189 THR A N 1
ATOM 1539 C CA . THR A 1 189 ? -63.839 53.513 -32.104 1.00 13.12 189 THR A CA 1
ATOM 1540 C C . THR A 1 189 ? -62.627 52.736 -32.648 1.00 13.42 189 THR A C 1
ATOM 1541 O O . THR A 1 189 ? -61.497 52.924 -32.180 1.00 15.48 189 THR A O 1
ATOM 1545 N N . PRO A 1 190 ? -62.845 51.897 -33.694 1.00 15.13 190 PRO A N 1
ATOM 1546 C CA . PRO A 1 190 ? -61.717 51.139 -34.223 1.00 15.42 190 PRO A CA 1
ATOM 1547 C C . PRO A 1 190 ? -60.653 51.997 -34.875 1.00 13.31 190 PRO A C 1
ATOM 1548 O O . PRO A 1 190 ? -59.542 51.541 -35.030 1.00 15.77 190 PRO A O 1
ATOM 1552 N N . PHE A 1 191 ? -60.957 53.248 -35.222 1.00 14.07 191 PHE A N 1
ATOM 1553 C CA . PHE A 1 191 ? -59.994 54.084 -35.881 1.00 13.89 191 PHE A CA 1
ATOM 1554 C C . PHE A 1 191 ? -59.117 54.908 -34.915 1.00 15.82 191 PHE A C 1
ATOM 1555 O O . PHE A 1 191 ? -58.225 55.696 -35.345 1.00 20.13 191 PHE A O 1
ATOM 1563 N N . ALA A 1 192 ? -59.242 54.669 -33.622 1.00 16.98 192 ALA A N 1
ATOM 1564 C CA . ALA A 1 192 ? -58.342 55.383 -32.717 1.00 17.17 192 ALA A CA 1
ATOM 1565 C C . ALA A 1 192 ? -56.960 54.732 -32.841 1.00 17.18 192 ALA A C 1
ATOM 1566 O O . ALA A 1 192 ? -56.832 53.529 -33.164 1.00 18.29 192 ALA A O 1
ATOM 1568 N N . THR A 1 193 ? -55.915 55.500 -32.556 1.00 17.28 193 THR A N 1
ATOM 1569 C CA . THR A 1 193 ? -54.556 54.965 -32.672 1.00 17.61 193 THR A CA 1
ATOM 1570 C C . THR A 1 193 ? -53.700 55.154 -31.419 1.00 16.50 193 THR A C 1
ATOM 1571 O O . THR A 1 193 ? -52.691 54.479 -31.269 1.00 18.54 193 THR A O 1
ATOM 1575 N N . GLU A 1 194 ? -54.039 56.116 -30.573 1.00 15.31 194 GLU A N 1
ATOM 1576 C CA . GLU A 1 194 ? -53.179 56.381 -29.453 1.00 14.31 194 GLU A CA 1
ATOM 1577 C C . GLU A 1 194 ? -53.904 56.308 -28.123 1.00 12.03 194 GLU A C 1
ATOM 1578 O O . GLU A 1 194 ? -53.285 56.432 -27.071 1.00 13.96 194 GLU A O 1
ATOM 1584 N N . ASP A 1 195 ? -55.203 56.061 -28.209 1.00 13.00 195 ASP A N 1
ATOM 1585 C CA . ASP A 1 195 ? -56.036 56.034 -26.988 1.00 12.19 195 ASP A CA 1
ATOM 1586 C C . ASP A 1 195 ? -57.278 55.234 -27.304 1.00 11.34 195 ASP A C 1
ATOM 1587 O O . ASP A 1 195 ? -57.406 54.663 -28.399 1.00 12.56 195 ASP A O 1
ATOM 1592 N N . GLY A 1 196 ? -58.162 55.108 -26.337 1.00 12.15 196 GLY A N 1
ATOM 1593 C CA . GLY A 1 196 ? -59.328 54.285 -26.529 1.00 11.43 196 GLY A CA 1
ATOM 1594 C C . GLY A 1 196 ? -59.032 52.814 -26.466 1.00 13.32 196 GLY A C 1
ATOM 1595 O O . GLY A 1 196 ? -57.899 52.393 -26.334 1.00 11.21 196 GLY A O 1
ATOM 1596 N N . ILE A 1 197 ? -60.074 52.006 -26.503 1.00 11.68 197 ILE A N 1
ATOM 1597 C CA . ILE A 1 197 ? -59.975 50.560 -26.362 1.00 12.14 197 ILE A CA 1
ATOM 1598 C C . ILE A 1 197 ? -60.004 49.951 -27.764 1.00 11.97 197 ILE A C 1
ATOM 1599 O O . ILE A 1 197 ? -61.024 50.041 -28.467 1.00 13.92 197 ILE A O 1
ATOM 1604 N N . PRO A 1 198 ? -58.946 49.275 -28.143 1.00 12.91 198 PRO A N 1
ATOM 1605 C CA . PRO A 1 198 ? -58.922 48.708 -29.511 1.00 12.83 198 PRO A CA 1
ATOM 1606 C C . PRO A 1 198 ? -59.704 47.413 -29.583 1.00 12.66 198 PRO A C 1
ATOM 1607 O O . PRO A 1 198 ? -60.001 46.730 -28.596 1.00 13.55 198 PRO A O 1
ATOM 1611 N N . GLN A 1 199 ? -60.096 47.066 -30.800 1.00 14.28 199 GLN A N 1
ATOM 1612 C CA . GLN A 1 199 ? -60.923 45.881 -31.007 1.00 15.70 199 GLN A CA 1
ATOM 1613 C C . GLN A 1 199 ? -60.272 44.644 -30.442 1.00 15.34 199 GLN A C 1
ATOM 1614 O O . GLN A 1 199 ? -60.944 43.750 -29.957 1.00 16.70 199 GLN A O 1
ATOM 1620 N N . THR A 1 200 ? -58.930 44.566 -30.521 1.00 15.92 200 THR A N 1
ATOM 1621 C CA . THR A 1 200 ? -58.240 43.393 -30.007 1.00 14.85 200 THR A CA 1
ATOM 1622 C C . THR A 1 200 ? -58.316 43.227 -28.498 1.00 14.97 200 THR A C 1
ATOM 1623 O O . THR A 1 200 ? -57.981 42.159 -28.009 1.00 17.72 200 THR A O 1
ATOM 1627 N N . ALA A 1 201 ? -58.770 44.269 -27.811 1.00 13.50 201 ALA A N 1
ATOM 1628 C CA . ALA A 1 201 ? -58.900 44.233 -26.358 1.00 12.28 201 ALA A CA 1
ATOM 1629 C C . ALA A 1 201 ? -60.334 43.941 -25.913 1.00 11.45 201 ALA A C 1
ATOM 1630 O O . ALA A 1 201 ? -60.611 43.763 -24.703 1.00 12.21 201 ALA A O 1
ATOM 1632 N N . LEU A 1 202 ? -61.244 43.924 -26.862 1.00 14.16 202 LEU A N 1
ATOM 1633 C CA . LEU A 1 202 ? -62.640 43.659 -26.596 1.00 13.68 202 LEU A CA 1
ATOM 1634 C C . LEU A 1 202 ? -62.947 42.192 -26.863 1.00 15.19 202 LEU A C 1
ATOM 1635 O O . LEU A 1 202 ? -62.161 41.488 -27.483 1.00 16.96 202 LEU A O 1
ATOM 1640 N N . ILE A 1 203 ? -64.096 41.753 -26.393 1.00 17.58 203 ILE A N 1
ATOM 1641 C CA . ILE A 1 203 ? -64.520 40.370 -26.490 1.00 17.23 203 ILE A CA 1
ATOM 1642 C C . ILE A 1 203 ? -65.789 40.232 -27.315 1.00 16.20 203 ILE A C 1
ATOM 1643 O O . ILE A 1 203 ? -66.497 41.225 -27.558 1.00 17.92 203 ILE A O 1
ATOM 1648 N N . SER A 1 204 ? -65.997 39.013 -27.828 1.00 17.36 204 SER A N 1
ATOM 1649 C CA . SER A 1 204 ? -67.166 38.720 -28.627 1.00 17.73 204 SER A CA 1
ATOM 1650 C C . SER A 1 204 ? -68.423 38.602 -27.782 1.00 18.87 204 SER A C 1
ATOM 1651 O O . SER A 1 204 ? -68.370 38.518 -26.535 1.00 18.02 204 SER A O 1
ATOM 1654 N N . ALA A 1 205 ? -69.556 38.655 -28.462 1.00 21.18 205 ALA A N 1
ATOM 1655 C CA . ALA A 1 205 ? -70.817 38.425 -27.798 1.00 19.53 205 ALA A CA 1
ATOM 1656 C C . ALA A 1 205 ? -70.794 37.091 -27.079 1.00 21.23 205 ALA A C 1
ATOM 1657 O O . ALA A 1 205 ? -71.218 36.994 -25.936 1.00 22.53 205 ALA A O 1
ATOM 1659 N N . GLU A 1 206 ? -70.305 36.046 -27.719 1.00 24.22 206 GLU A N 1
ATOM 1660 C CA . GLU A 1 206 ? -70.288 34.742 -27.070 1.00 21.49 206 GLU A CA 1
ATOM 1661 C C . GLU A 1 206 ? -69.387 34.712 -25.841 1.00 20.67 206 GLU A C 1
ATOM 1662 O O . GLU A 1 206 ? -69.745 34.164 -24.810 1.00 22.54 206 GLU A O 1
ATOM 1668 N N . GLU A 1 207 ? -68.221 35.329 -25.945 1.00 18.80 207 GLU A N 1
ATOM 1669 C CA . GLU A 1 207 ? -67.326 35.355 -24.805 1.00 17.98 207 GLU A CA 1
ATOM 1670 C C . GLU A 1 207 ? -67.924 36.152 -23.648 1.00 17.72 207 GLU A C 1
ATOM 1671 O O . GLU A 1 207 ? -67.764 35.789 -22.470 1.00 17.89 207 GLU A O 1
ATOM 1677 N N . SER A 1 208 ? -68.610 37.226 -23.986 1.00 17.55 208 SER A N 1
ATOM 1678 C CA . SER A 1 208 ? -69.218 38.055 -22.961 1.00 19.18 208 SER A CA 1
ATOM 1679 C C . SER A 1 208 ? -70.282 37.293 -22.122 1.00 18.85 208 SER A C 1
ATOM 1680 O O . SER A 1 208 ? -70.489 37.594 -20.930 1.00 19.55 208 SER A O 1
ATOM 1683 N N . GLU A 1 209 ? -70.982 36.355 -22.747 1.00 19.14 209 GLU A N 1
ATOM 1684 C CA . GLU A 1 209 ? -71.906 35.487 -22.025 1.00 19.74 209 GLU A CA 1
ATOM 1685 C C . GLU A 1 209 ? -71.245 34.719 -20.879 1.00 18.64 209 GLU A C 1
ATOM 1686 O O . GLU A 1 209 ? -71.916 34.308 -19.920 1.00 19.96 209 GLU A O 1
ATOM 1692 N N . ARG A 1 210 ? -69.924 34.551 -20.960 1.00 18.21 210 ARG A N 1
ATOM 1693 C CA . ARG A 1 210 ? -69.230 33.749 -19.991 1.00 19.05 210 ARG A CA 1
ATOM 1694 C C . ARG A 1 210 ? -68.503 34.543 -18.936 1.00 17.85 210 ARG A C 1
ATOM 1695 O O . ARG A 1 210 ? -67.765 33.968 -18.156 1.00 18.53 210 ARG A O 1
ATOM 1703 N N . VAL A 1 211 ? -68.687 35.853 -18.927 1.00 14.71 211 VAL A N 1
ATOM 1704 C CA . VAL A 1 211 ? -68.117 36.696 -17.874 1.00 13.48 211 VAL A CA 1
ATOM 1705 C C . VAL A 1 211 ? -69.172 37.536 -17.228 1.00 16.06 211 VAL A C 1
ATOM 1706 O O . VAL A 1 211 ? -69.576 38.561 -17.790 1.00 18.84 211 VAL A O 1
ATOM 1710 N N . ALA A 1 212 ? -69.620 37.104 -16.042 1.00 17.82 212 ALA A N 1
ATOM 1711 C CA . ALA A 1 212 ? -70.744 37.778 -15.369 1.00 22.71 212 ALA A CA 1
ATOM 1712 C C . ALA A 1 212 ? -70.389 39.154 -14.858 1.00 20.67 212 ALA A C 1
ATOM 1713 O O . ALA A 1 212 ? -71.170 40.085 -14.946 1.00 21.08 212 ALA A O 1
ATOM 1715 N N . VAL A 1 213 ? -69.189 39.294 -14.317 1.00 14.84 213 VAL A N 1
ATOM 1716 C CA . VAL A 1 213 ? -68.805 40.555 -13.736 1.00 14.20 213 VAL A CA 1
ATOM 1717 C C . VAL A 1 213 ? -68.045 41.304 -14.819 1.00 14.36 213 VAL A C 1
ATOM 1718 O O . VAL A 1 213 ? -66.864 41.112 -15.017 1.00 15.11 213 VAL A O 1
ATOM 1722 N N . SER A 1 214 ? -68.754 42.201 -15.506 1.00 12.28 214 SER A N 1
ATOM 1723 C CA . SER A 1 214 ? -68.179 42.938 -16.606 1.00 10.24 214 SER A CA 1
ATOM 1724 C C . SER A 1 214 ? -68.992 44.154 -16.910 1.00 11.71 214 SER A C 1
ATOM 1725 O O . SER A 1 214 ? -70.185 44.206 -16.564 1.00 14.88 214 SER A O 1
ATOM 1728 N N . ARG A 1 215 ? -68.377 45.122 -17.591 1.00 11.59 215 ARG A N 1
ATOM 1729 C CA . ARG A 1 215 ? -69.123 46.201 -18.228 1.00 9.78 215 ARG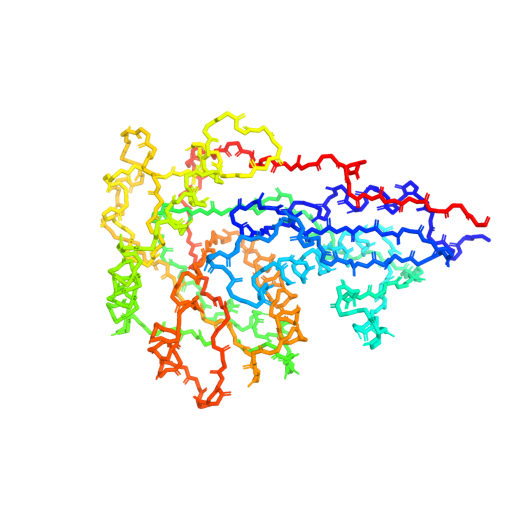 A CA 1
ATOM 1730 C C . ARG A 1 215 ? -69.400 45.761 -19.642 1.00 11.10 215 ARG A C 1
ATOM 1731 O O . ARG A 1 215 ? -68.555 45.151 -20.282 1.00 13.82 215 ARG A O 1
ATOM 1739 N N . ASP A 1 216 ? -70.596 46.052 -20.130 1.00 11.22 216 ASP A N 1
ATOM 1740 C CA . ASP A 1 216 ? -70.869 45.807 -21.530 1.00 12.35 216 ASP A CA 1
ATOM 1741 C C . ASP A 1 216 ? -70.144 46.801 -22.407 1.00 13.14 216 ASP A C 1
ATOM 1742 O O . ASP A 1 216 ? -70.268 48.003 -22.237 1.00 17.44 216 ASP A O 1
ATOM 1747 N N . PHE A 1 217 ? -69.398 46.286 -23.379 1.00 15.06 217 PHE A N 1
ATOM 1748 C CA . PHE A 1 217 ? -68.739 47.116 -24.357 1.00 14.76 217 PHE A CA 1
ATOM 1749 C C . PHE A 1 217 ? -69.270 46.669 -25.701 1.00 15.67 217 PHE A C 1
ATOM 1750 O O . PHE A 1 217 ? -69.780 45.569 -25.818 1.00 17.53 217 PHE A O 1
ATOM 1758 N N . PRO A 1 218 ? -69.109 47.495 -26.722 1.00 16.44 218 PRO A N 1
ATOM 1759 C CA . PRO A 1 218 ? -69.377 47.012 -28.081 1.00 18.63 218 PRO A CA 1
ATOM 1760 C C . PRO A 1 218 ? -68.624 45.700 -28.328 1.00 20.61 218 PRO A C 1
ATOM 1761 O O . PRO A 1 218 ? -67.458 45.566 -27.939 1.00 22.06 218 PRO A O 1
ATOM 1765 N N . VAL A 1 219 ? -69.271 44.750 -28.990 1.00 21.98 219 VAL A N 1
ATOM 1766 C CA . VAL A 1 219 ? -68.647 43.463 -29.161 1.00 21.71 219 VAL A CA 1
ATOM 1767 C C . VAL A 1 219 ? -67.630 43.499 -30.300 1.00 25.37 219 VAL A C 1
ATOM 1768 O O . VAL A 1 219 ? -67.762 44.264 -31.278 1.00 25.45 219 VAL A O 1
ATOM 1772 N N . ALA A 1 220 ? -66.571 42.729 -30.082 1.00 22.87 220 ALA A N 1
ATOM 1773 C CA . ALA A 1 220 ? -65.565 42.464 -31.083 1.00 26.67 220 ALA A CA 1
ATOM 1774 C C . ALA A 1 220 ? -66.157 41.441 -32.027 1.00 25.99 220 ALA A C 1
ATOM 1775 O O . ALA A 1 220 ? -67.189 40.836 -31.754 1.00 23.92 220 ALA A O 1
ATOM 1777 N N . PRO A 1 221 ? -65.501 41.233 -33.156 1.00 25.89 221 PRO A N 1
ATOM 1778 C CA . PRO A 1 221 ? -65.938 40.156 -34.048 1.00 30.68 221 PRO A CA 1
ATOM 1779 C C . PRO A 1 221 ? -66.027 38.804 -33.362 1.00 26.28 221 PRO A C 1
ATOM 1780 O O . PRO A 1 221 ? -65.289 38.475 -32.421 1.00 28.89 221 PRO A O 1
ATOM 1784 N N . HIS A 1 222 ? -66.920 37.964 -33.860 1.00 28.40 222 HIS A N 1
ATOM 1785 C CA . HIS A 1 222 ? -67.150 36.675 -33.221 1.00 29.38 222 HIS A CA 1
ATOM 1786 C C . HIS A 1 222 ? -65.887 35.839 -33.009 1.00 27.99 222 HIS A C 1
ATOM 1787 O O . HIS A 1 222 ? -65.034 35.712 -33.892 1.00 29.61 222 HIS A O 1
ATOM 1794 N N . SER A 1 223 ? -65.811 35.234 -31.827 1.00 28.35 223 SER A N 1
ATOM 1795 C CA . SER A 1 223 ? -64.746 34.354 -31.431 1.00 27.95 223 SER A CA 1
ATOM 1796 C C . SER A 1 223 ? -65.231 33.638 -30.179 1.00 27.12 223 SER A C 1
ATOM 1797 O O . SER A 1 223 ? -66.217 34.085 -29.543 1.00 26.09 223 SER A O 1
ATOM 1800 N N . SER A 1 224 ? -64.611 32.495 -29.868 1.00 28.08 224 SER A N 1
ATOM 1801 C CA . SER A 1 224 ? -64.948 31.743 -28.672 1.00 24.26 224 SER A CA 1
ATOM 1802 C C . SER A 1 224 ? -63.706 31.239 -27.979 1.00 24.51 224 SER A C 1
ATOM 1803 O O . SER A 1 224 ? -63.434 30.032 -27.920 1.00 29.74 224 SER A O 1
ATOM 1806 N N . ARG A 1 225 ? -62.928 32.174 -27.451 1.00 22.02 225 ARG A N 1
ATOM 1807 C CA . ARG A 1 225 ? -61.688 31.837 -26.795 1.00 23.42 225 ARG A CA 1
ATOM 1808 C C . ARG A 1 225 ? -61.878 31.220 -25.402 1.00 22.35 225 ARG A C 1
ATOM 1809 O O . ARG A 1 225 ? -62.908 31.392 -24.747 1.00 24.50 225 ARG A O 1
ATOM 1817 N N . ARG A 1 226 ? -60.869 30.482 -24.960 1.00 24.12 226 ARG A N 1
ATOM 1818 C CA . ARG A 1 226 ? -60.878 29.808 -23.668 1.00 22.86 226 ARG A CA 1
ATOM 1819 C C . ARG A 1 226 ? -62.170 29.015 -23.515 1.00 24.86 226 ARG A C 1
ATOM 1820 O O . ARG A 1 226 ? -62.855 29.100 -22.502 1.00 25.05 226 ARG A O 1
ATOM 1828 N N . PRO A 1 227 ? -62.477 28.171 -24.512 1.00 26.90 227 PRO A N 1
ATOM 1829 C CA . PRO A 1 227 ? -63.757 27.463 -24.495 1.00 27.52 227 PRO A CA 1
ATOM 1830 C C . PRO A 1 227 ? -63.921 26.470 -23.341 1.00 30.74 227 PRO A C 1
ATOM 1831 O O . PRO A 1 227 ? -65.051 26.136 -22.974 1.00 32.88 227 PRO A O 1
ATOM 1835 N N . ALA A 1 228 ? -62.815 26.034 -22.746 1.00 31.09 228 ALA A N 1
ATOM 1836 C CA . ALA A 1 228 ? -62.887 25.170 -21.575 1.00 32.02 228 ALA A CA 1
ATOM 1837 C C . ALA A 1 228 ? -63.478 25.845 -20.332 1.00 32.49 228 ALA A C 1
ATOM 1838 O O . ALA A 1 228 ? -63.867 25.177 -19.356 1.00 32.84 228 ALA A O 1
ATOM 1840 N N . LEU A 1 229 ? -63.511 27.174 -20.329 1.00 29.63 229 LEU A N 1
ATOM 1841 C CA . LEU A 1 229 ? -64.032 27.874 -19.161 1.00 27.91 229 LEU A CA 1
ATOM 1842 C C . LEU A 1 229 ? -65.465 28.268 -19.476 1.00 28.05 229 LEU A C 1
ATOM 1843 O O . LEU A 1 229 ? -65.715 29.181 -20.287 1.00 31.16 229 LEU A O 1
ATOM 1848 N N . ASN A 1 230 ? -66.416 27.552 -18.892 1.00 29.01 230 ASN A N 1
ATOM 1849 C CA . ASN A 1 230 ? -67.819 27.825 -19.145 1.00 31.74 230 ASN A CA 1
ATOM 1850 C C . ASN A 1 230 ? -68.269 29.133 -18.488 1.00 28.50 230 ASN A C 1
ATOM 1851 O O . ASN A 1 230 ? -69.245 29.743 -18.926 1.00 31.68 230 ASN A O 1
ATOM 1856 N N . ASN A 1 231 ? -67.560 29.530 -17.441 1.00 25.51 231 ASN A N 1
ATOM 1857 C CA . ASN A 1 231 ? -67.842 30.768 -16.702 1.00 23.56 231 ASN A CA 1
ATOM 1858 C C . ASN A 1 231 ? -66.563 31.309 -16.073 1.00 21.61 231 ASN A C 1
ATOM 1859 O O . ASN A 1 231 ? -65.680 30.565 -15.580 1.00 23.64 231 ASN A O 1
ATOM 1864 N N . ASP A 1 232 ? -66.497 32.619 -15.991 1.00 19.22 232 ASP A N 1
ATOM 1865 C CA . ASP A 1 232 ? -65.406 33.263 -15.331 1.00 17.02 232 ASP A CA 1
ATOM 1866 C C . ASP A 1 232 ? -65.397 32.822 -13.876 1.00 17.95 232 ASP A C 1
ATOM 1867 O O . ASP A 1 232 ? -66.429 32.828 -13.197 1.00 17.60 232 ASP A O 1
ATOM 1872 N N . ALA A 1 233 ? -64.220 32.531 -13.382 1.00 15.25 233 ALA A N 1
ATOM 1873 C CA . ALA A 1 233 ? -64.021 32.177 -11.966 1.00 16.15 233 ALA A CA 1
ATOM 1874 C C . ALA A 1 233 ? -63.008 33.085 -11.270 1.00 15.33 233 ALA A C 1
ATOM 1875 O O . ALA A 1 233 ? -62.499 32.756 -10.183 1.00 16.73 233 ALA A O 1
ATOM 1877 N N . ALA A 1 234 ? -62.750 34.240 -11.847 1.00 15.23 234 ALA A N 1
ATOM 1878 C CA . ALA A 1 234 ? -61.911 35.233 -11.194 1.00 14.73 234 ALA A CA 1
ATOM 1879 C C . ALA A 1 234 ? -62.393 35.504 -9.791 1.00 12.44 234 ALA A C 1
ATOM 1880 O O . ALA A 1 234 ? -63.600 35.600 -9.531 1.00 14.51 234 ALA A O 1
ATOM 1882 N N . THR A 1 235 ? -61.445 35.713 -8.908 1.00 13.20 235 THR A N 1
ATOM 1883 C CA . THR A 1 235 ? -61.763 36.285 -7.611 1.00 14.83 235 THR A CA 1
ATOM 1884 C C . THR A 1 235 ? -62.050 37.758 -7.802 1.00 12.35 235 THR A C 1
ATOM 1885 O O . THR A 1 235 ? -61.282 38.462 -8.522 1.00 13.20 235 THR A O 1
ATOM 1889 N N . ILE A 1 236 ? -63.114 38.224 -7.165 1.00 11.85 236 ILE A N 1
ATOM 1890 C CA . ILE A 1 236 ? -63.521 39.612 -7.234 1.00 11.29 236 ILE A CA 1
ATOM 1891 C C . ILE A 1 236 ? -63.144 40.350 -5.979 1.00 11.17 236 ILE A C 1
ATOM 1892 O O . ILE A 1 236 ? -63.583 39.970 -4.872 1.00 12.91 236 ILE A O 1
ATOM 1897 N N . VAL A 1 237 ? -62.286 41.386 -6.112 1.00 10.14 237 VAL A N 1
ATOM 1898 C CA . VAL A 1 237 ? -61.961 42.249 -5.003 1.00 9.69 237 VAL A CA 1
ATOM 1899 C C . VAL A 1 237 ? -62.485 43.659 -5.253 1.00 11.40 237 VAL A C 1
ATOM 1900 O O . VAL A 1 237 ? -62.681 44.092 -6.387 1.00 11.31 237 VAL A O 1
ATOM 1904 N N . VAL A 1 238 ? -62.863 44.302 -4.163 1.00 10.23 238 VAL A N 1
ATOM 1905 C CA . VAL A 1 238 ? -63.359 45.664 -4.186 1.00 10.98 238 VAL A CA 1
ATOM 1906 C C . VAL A 1 238 ? -62.331 46.521 -3.475 1.00 9.96 238 VAL A C 1
ATOM 1907 O O . VAL A 1 238 ? -61.956 46.228 -2.319 1.00 11.03 238 VAL A O 1
ATOM 1911 N N . LEU A 1 239 ? -61.894 47.596 -4.113 1.00 9.59 239 LEU A N 1
ATOM 1912 C CA . LEU A 1 239 ? -61.041 48.612 -3.469 1.00 9.86 239 LEU A CA 1
ATOM 1913 C C . LEU A 1 239 ? -61.875 49.798 -3.120 1.00 9.69 239 LEU A C 1
ATOM 1914 O O . LEU A 1 239 ? -62.731 50.236 -3.894 1.00 11.70 239 LEU A O 1
ATOM 1919 N N . SER A 1 240 ? -61.696 50.284 -1.894 1.00 9.41 240 SER A N 1
ATOM 1920 C CA . SER A 1 240 ? -62.550 51.329 -1.370 1.00 10.46 240 SER A CA 1
ATOM 1921 C C . SER A 1 240 ? -61.747 52.345 -0.533 1.00 11.49 240 SER A C 1
ATOM 1922 O O . SER A 1 240 ? -60.599 52.093 -0.116 1.00 11.07 240 SER A O 1
ATOM 1925 N N . THR A 1 241 ? -62.384 53.492 -0.356 1.00 10.82 241 THR A N 1
ATOM 1926 C CA . THR A 1 241 ? -61.840 54.630 0.385 1.00 10.58 241 THR A CA 1
ATOM 1927 C C . THR A 1 241 ? -62.840 55.112 1.392 1.00 10.57 241 THR A C 1
ATOM 1928 O O . THR A 1 241 ? -64.025 54.755 1.339 1.00 10.52 241 THR A O 1
ATOM 1932 N N . ASP A 1 242 ? -62.373 55.983 2.286 1.00 11.63 242 ASP A N 1
ATOM 1933 C CA . ASP A 1 242 ? -63.235 56.521 3.322 1.00 13.28 242 ASP A CA 1
ATOM 1934 C C . ASP A 1 242 ? -64.341 57.358 2.754 1.00 18.49 242 ASP A C 1
ATOM 1935 O O . ASP A 1 242 ? -65.457 57.288 3.266 1.00 19.69 242 ASP A O 1
ATOM 1940 N N . GLY A 1 243 ? -64.092 58.078 1.683 1.00 16.30 243 GLY A N 1
ATOM 1941 C CA . GLY A 1 243 ? -65.078 58.976 1.099 1.00 14.38 243 GLY A CA 1
ATOM 1942 C C . GLY A 1 243 ? -64.981 58.971 -0.424 1.00 13.29 243 GLY A C 1
ATOM 1943 O O . GLY A 1 243 ? -64.273 58.189 -0.982 1.00 11.89 243 GLY A O 1
ATOM 1944 N N . TYR A 1 244 ? -65.718 59.889 -1.051 1.00 11.63 244 TYR A N 1
ATOM 1945 C CA . TYR A 1 244 ? -65.692 60.065 -2.504 1.00 10.15 244 TYR A CA 1
ATOM 1946 C C . TYR A 1 244 ? -65.227 61.454 -2.967 1.00 16.19 244 TYR A C 1
ATOM 1947 O O . TYR A 1 244 ? -65.744 62.026 -3.956 1.00 19.32 244 TYR A O 1
ATOM 1956 N N . SER A 1 245 ? -64.239 61.983 -2.359 1.00 16.57 245 SER A N 1
ATOM 1957 C CA . SER A 1 245 ? -63.696 63.256 -2.813 1.00 14.81 245 SER A CA 1
ATOM 1958 C C . SER A 1 245 ? -62.604 63.031 -3.896 1.00 12.52 245 SER A C 1
ATOM 1959 O O . SER A 1 245 ? -62.227 61.870 -4.174 1.00 13.64 245 SER A O 1
ATOM 1962 N N . ARG A 1 246 ? -62.088 64.104 -4.489 1.00 14.05 246 ARG A N 1
ATOM 1963 C CA . ARG A 1 246 ? -60.977 63.969 -5.438 1.00 14.69 246 ARG A CA 1
ATOM 1964 C C . ARG A 1 246 ? -59.770 63.372 -4.754 1.00 14.19 246 ARG A C 1
ATOM 1965 O O . ARG A 1 246 ? -59.040 62.564 -5.329 1.00 14.16 246 ARG A O 1
ATOM 1973 N N . GLU A 1 247 ? -59.534 63.756 -3.492 1.00 12.77 247 GLU A N 1
ATOM 1974 C CA . GLU A 1 247 ? -58.433 63.169 -2.775 1.00 14.04 247 GLU A CA 1
ATOM 1975 C C . GLU A 1 247 ? -58.573 61.645 -2.666 1.00 13.67 247 GLU A C 1
ATOM 1976 O O . GLU A 1 247 ? -57.616 60.895 -2.803 1.00 12.92 247 GLU A O 1
ATOM 1982 N N . ASP A 1 248 ? -59.793 61.195 -2.374 1.00 11.97 248 ASP A N 1
ATOM 1983 C CA . ASP A 1 248 ? -60.055 59.780 -2.281 1.00 11.02 248 ASP A CA 1
ATOM 1984 C C . ASP A 1 248 ? -59.846 59.093 -3.641 1.00 9.81 248 ASP A C 1
ATOM 1985 O O . ASP A 1 248 ? -59.379 57.952 -3.679 1.00 11.72 248 ASP A O 1
ATOM 1990 N N . ALA A 1 249 ? -60.269 59.747 -4.724 1.00 9.74 249 ALA A N 1
ATOM 1991 C CA . ALA A 1 249 ? -60.095 59.198 -6.059 1.00 9.88 249 ALA A CA 1
ATOM 1992 C C . ALA A 1 249 ? -58.625 58.971 -6.387 1.00 9.51 249 ALA A C 1
ATOM 1993 O O . ALA A 1 249 ? -58.201 57.960 -6.922 1.00 10.44 249 ALA A O 1
ATOM 1995 N N . LEU A 1 250 ? -57.828 59.977 -6.072 1.00 10.27 250 LEU A N 1
ATOM 1996 C CA . LEU A 1 250 ? -56.394 59.838 -6.302 1.00 10.67 250 LEU A CA 1
ATOM 1997 C C . LEU A 1 250 ? -55.798 58.705 -5.506 1.00 11.26 250 LEU A C 1
ATOM 1998 O O . LEU A 1 250 ? -55.053 57.888 -6.005 1.00 12.61 250 LEU A O 1
ATOM 2003 N N . ASP A 1 251 ? -56.159 58.632 -4.206 1.00 11.93 251 ASP A N 1
ATOM 2004 C CA . ASP A 1 251 ? -55.714 57.531 -3.399 1.00 11.55 251 ASP A CA 1
ATOM 2005 C C . ASP A 1 251 ? -56.139 56.198 -4.007 1.00 9.97 251 ASP A C 1
ATOM 2006 O O . ASP A 1 251 ? -55.383 55.235 -4.017 1.00 10.89 251 ASP A O 1
ATOM 2011 N N . ALA A 1 252 ? -57.413 56.097 -4.425 1.00 10.39 252 ALA A N 1
ATOM 2012 C CA . ALA A 1 252 ? -57.892 54.876 -5.019 1.00 9.55 252 ALA A CA 1
ATOM 2013 C C . ALA A 1 252 ? -57.048 54.390 -6.209 1.00 8.46 252 ALA A C 1
ATOM 2014 O O . ALA A 1 252 ? -56.779 53.190 -6.356 1.00 11.05 252 ALA A O 1
ATOM 2016 N N . GLY A 1 253 ? -56.652 55.337 -7.042 1.00 10.04 253 GLY A N 1
ATOM 2017 C CA . GLY A 1 253 ? -55.847 54.970 -8.198 1.00 9.96 253 GLY A CA 1
ATOM 2018 C C . GLY A 1 253 ? -54.477 54.507 -7.812 1.00 9.38 253 GLY A C 1
ATOM 2019 O O . GLY A 1 253 ? -53.961 53.537 -8.376 1.00 10.45 253 GLY A O 1
ATOM 2020 N N . GLU A 1 254 ? -53.850 55.154 -6.814 1.00 11.21 254 GLU A N 1
ATOM 2021 C CA . GLU A 1 254 ? -52.593 54.616 -6.357 1.00 11.74 254 GLU A CA 1
ATOM 2022 C C . GLU A 1 254 ? -52.734 53.197 -5.813 1.00 11.85 254 GLU A C 1
ATOM 2023 O O . GLU A 1 254 ? -51.873 52.347 -6.068 1.00 11.85 254 GLU A O 1
ATOM 2029 N N . GLY A 1 255 ? -53.807 52.928 -5.040 1.00 10.68 255 GLY A N 1
ATOM 2030 C CA . GLY A 1 255 ? -54.064 51.591 -4.552 1.00 11.28 255 GLY A CA 1
ATOM 2031 C C . GLY A 1 255 ? -54.327 50.595 -5.660 1.00 10.13 255 GLY A C 1
ATOM 2032 O O . GLY A 1 255 ? -53.827 49.502 -5.625 1.00 11.21 255 GLY A O 1
ATOM 2033 N N . LEU A 1 256 ? -55.060 51.048 -6.671 1.00 10.74 256 LEU A N 1
ATOM 2034 C CA . LEU A 1 256 ? -55.361 50.188 -7.806 1.00 11.67 256 LEU A CA 1
ATOM 2035 C C . LEU A 1 256 ? -54.086 49.796 -8.542 1.00 10.52 256 LEU A C 1
ATOM 2036 O O . LEU A 1 256 ? -53.860 48.621 -8.864 1.00 11.36 256 LEU A O 1
ATOM 2041 N N . SER A 1 257 ? -53.208 50.761 -8.739 1.00 10.02 257 SER A N 1
ATOM 2042 C CA . SER A 1 257 ? -51.908 50.494 -9.339 1.00 12.08 257 SER A CA 1
ATOM 2043 C C . SER A 1 257 ? -51.144 49.489 -8.535 1.00 11.40 257 SER A C 1
ATOM 2044 O O . SER A 1 257 ? -50.593 48.505 -9.055 1.00 13.03 257 SER A O 1
ATOM 2047 N N . LYS A 1 258 ? -51.118 49.649 -7.234 1.00 10.84 258 LYS A N 1
ATOM 2048 C CA . LYS A 1 258 ? -50.358 48.701 -6.414 1.00 12.74 258 LYS A CA 1
ATOM 2049 C C . LYS A 1 258 ? -50.895 47.276 -6.550 1.00 10.12 258 LYS A C 1
ATOM 2050 O O . LYS A 1 258 ? -50.136 46.311 -6.660 1.00 13.47 258 LYS A O 1
ATOM 2056 N N . VAL A 1 259 ? -52.230 47.162 -6.539 1.00 10.81 259 VAL A N 1
ATOM 2057 C CA . VAL A 1 259 ? -52.866 45.856 -6.671 1.00 11.55 259 VAL A CA 1
ATOM 2058 C C . VAL A 1 259 ? -52.602 45.246 -8.044 1.00 11.64 259 VAL A C 1
ATOM 2059 O O . VAL A 1 259 ? -52.215 44.106 -8.141 1.00 12.67 259 VAL A O 1
ATOM 2063 N N . LEU A 1 260 ? -52.763 46.021 -9.093 1.00 10.88 260 LEU A N 1
ATOM 2064 C CA . LEU A 1 260 ? -52.586 45.476 -10.432 1.00 11.10 260 LEU A CA 1
ATOM 2065 C C . LEU A 1 260 ? -51.141 45.029 -10.664 1.00 12.07 260 LEU A C 1
ATOM 2066 O O . LEU A 1 260 ? -50.897 44.000 -11.275 1.00 12.91 260 LEU A O 1
ATOM 2071 N N . LEU A 1 261 ? -50.203 45.810 -10.195 1.00 11.36 261 LEU A N 1
ATOM 2072 C CA . LEU A 1 261 ? -48.805 45.434 -10.352 1.00 13.85 261 LEU A CA 1
ATOM 2073 C C . LEU A 1 261 ? -48.440 44.253 -9.503 1.00 15.30 261 LEU A C 1
ATOM 2074 O O . LEU A 1 261 ? -47.701 43.367 -9.963 1.00 15.29 261 LEU A O 1
ATOM 2079 N N . GLU A 1 262 ? -48.943 44.196 -8.265 1.00 14.76 262 GLU A N 1
ATOM 2080 C CA . GLU A 1 262 ? -48.664 43.017 -7.455 1.00 15.63 262 GLU A CA 1
ATOM 2081 C C . GLU A 1 262 ? -49.219 41.721 -8.127 1.00 14.00 262 GLU A C 1
ATOM 2082 O O . GLU A 1 262 ? -48.561 40.676 -8.178 1.00 15.57 262 GLU A O 1
ATOM 2088 N N . CYS A 1 263 ? -50.434 41.828 -8.667 1.00 13.59 263 CYS A N 1
ATOM 2089 C CA . CYS A 1 263 ? -51.006 40.686 -9.371 1.00 13.11 263 CYS A CA 1
ATOM 2090 C C . CYS A 1 263 ? -50.154 40.248 -10.549 1.00 15.46 263 CYS A C 1
ATOM 2091 O O . CYS A 1 263 ? -49.858 39.063 -10.731 1.00 14.42 263 CYS A O 1
ATOM 2094 N N . THR A 1 264 ? -49.740 41.222 -11.346 1.00 16.48 264 THR A N 1
ATOM 2095 C CA . THR A 1 264 ? -48.959 40.970 -12.530 1.00 16.18 264 THR A CA 1
ATOM 2096 C C . THR A 1 264 ? -47.598 40.333 -12.172 1.00 15.22 264 THR A C 1
ATOM 2097 O O . THR A 1 264 ? -47.186 39.371 -12.805 1.00 17.30 264 THR A O 1
ATOM 2114 N N . SER A 1 266 ? -46.972 38.422 -9.776 1.00 19.19 266 SER A N 1
ATOM 2115 C CA . SER A 1 266 ? -47.258 37.013 -9.439 1.00 20.38 266 SER A CA 1
ATOM 2116 C C . SER A 1 266 ? -47.858 36.159 -10.574 1.00 19.62 266 SER A C 1
ATOM 2117 O O . SER A 1 266 ? -48.211 34.961 -10.361 1.00 24.02 266 SER A O 1
ATOM 2120 N N . GLY A 1 267 ? -47.941 36.729 -11.751 1.00 19.24 267 GLY A N 1
ATOM 2121 C CA . GLY A 1 267 ? -48.352 35.997 -12.943 1.00 22.31 267 GLY A CA 1
ATOM 2122 C C . GLY A 1 267 ? -49.871 35.881 -13.067 1.00 21.16 267 GLY A C 1
ATOM 2123 O O . GLY A 1 267 ? -50.379 35.028 -13.772 1.00 21.92 267 GLY A O 1
ATOM 2124 N N . LEU A 1 268 ? -50.573 36.740 -12.341 1.00 15.98 268 LEU A N 1
ATOM 2125 C CA . LEU A 1 268 ? -52.035 36.720 -12.312 1.00 16.37 268 LEU A CA 1
ATOM 2126 C C . LEU A 1 268 ? -52.615 37.720 -13.315 1.00 14.40 268 LEU A C 1
ATOM 2127 O O . LEU A 1 268 ? -52.195 38.892 -13.402 1.00 17.25 268 LEU A O 1
ATOM 2132 N N . ALA A 1 269 ? -53.645 37.280 -13.995 1.00 14.53 269 ALA A N 1
ATOM 2133 C CA . ALA A 1 269 ? -54.466 38.121 -14.869 1.00 13.40 269 ALA A CA 1
ATOM 2134 C C . ALA A 1 269 ? -55.363 39.053 -14.059 1.00 13.05 269 ALA A C 1
ATOM 2135 O O . ALA A 1 269 ? -55.813 38.716 -12.958 1.00 12.58 269 ALA A O 1
ATOM 2137 N N . THR A 1 270 ? -55.621 40.229 -14.635 1.00 11.78 270 THR A N 1
ATOM 2138 C CA . THR A 1 270 ? -56.425 41.270 -13.997 1.00 11.21 270 THR A CA 1
ATOM 2139 C C . THR A 1 270 ? -57.356 41.939 -14.956 1.00 11.77 270 THR A C 1
ATOM 2140 O O . THR A 1 270 ? -57.114 41.997 -16.159 1.00 12.17 270 THR A O 1
ATOM 2144 N N . CYS A 1 271 ? -58.466 42.435 -14.426 1.00 10.02 271 CYS A N 1
ATOM 2145 C CA . CYS A 1 271 ? -59.353 43.229 -15.236 1.00 9.07 271 CYS A CA 1
ATOM 2146 C C . CYS A 1 271 ? -60.116 44.158 -14.237 1.00 9.66 271 CYS A C 1
ATOM 2147 O O . CYS A 1 271 ? -60.872 43.674 -13.392 1.00 10.94 271 CYS A O 1
ATOM 2150 N N . PRO A 1 272 ? -59.927 45.463 -14.342 1.00 10.12 272 PRO A N 1
ATOM 2151 C CA . PRO A 1 272 ? -60.756 46.350 -13.527 1.00 9.31 272 PRO A CA 1
ATOM 2152 C C . PRO A 1 272 ? -62.202 46.373 -14.083 1.00 12.26 272 PRO A C 1
ATOM 2153 O O . PRO A 1 272 ? -62.368 46.184 -15.296 1.00 11.51 272 PRO A O 1
ATOM 2157 N N . VAL A 1 273 ? -63.189 46.596 -13.204 1.00 10.29 273 VAL A N 1
ATOM 2158 C CA . VAL A 1 273 ? -64.566 46.730 -13.583 1.00 10.40 273 VAL A CA 1
ATOM 2159 C C . VAL A 1 273 ? -65.067 47.872 -12.736 1.00 9.62 273 VAL A C 1
ATOM 2160 O O . VAL A 1 273 ? -65.029 47.838 -11.482 1.00 10.41 273 VAL A O 1
ATOM 2164 N N . THR A 1 274 ? -65.585 48.927 -13.362 1.00 10.04 274 THR A N 1
ATOM 2165 C CA . THR A 1 274 ? -65.947 50.130 -12.601 1.00 7.91 274 THR A CA 1
ATOM 2166 C C . THR A 1 274 ? -67.356 50.661 -12.812 1.00 8.48 274 THR A C 1
ATOM 2167 O O . THR A 1 274 ? -67.745 51.637 -12.164 1.00 9.70 274 THR A O 1
ATOM 2171 N N . HIS A 1 275 ? -68.121 50.081 -13.751 1.00 7.75 275 HIS A N 1
ATOM 2172 C CA . HIS A 1 275 ? -69.380 50.720 -14.045 1.00 8.72 275 HIS A CA 1
ATOM 2173 C C . HIS A 1 275 ? -70.335 50.668 -12.855 1.00 8.36 275 HIS A C 1
ATOM 2174 O O . HIS A 1 275 ? -71.131 51.612 -12.639 1.00 9.70 275 HIS A O 1
ATOM 2181 N N . VAL A 1 276 ? -70.259 49.595 -12.068 1.00 8.06 276 VAL A N 1
ATOM 2182 C CA . VAL A 1 276 ? -71.058 49.482 -10.875 1.00 8.92 276 VAL A CA 1
ATOM 2183 C C . VAL A 1 276 ? -70.723 50.510 -9.810 1.00 11.14 276 VAL A C 1
ATOM 2184 O O . VAL A 1 276 ? -71.473 50.632 -8.831 1.00 14.39 276 VAL A O 1
ATOM 2188 N N . THR A 1 277 ? -69.617 51.257 -9.970 1.00 8.48 277 THR A N 1
ATOM 2189 C CA . THR A 1 277 ? -69.307 52.328 -9.064 1.00 8.01 277 THR A CA 1
ATOM 2190 C C . THR A 1 277 ? -69.709 53.690 -9.594 1.00 9.80 277 THR A C 1
ATOM 2191 O O . THR A 1 277 ? -69.517 54.674 -8.896 1.00 11.76 277 THR A O 1
ATOM 2195 N N . GLU A 1 278 ? -70.198 53.778 -10.825 1.00 9.27 278 GLU A N 1
ATOM 2196 C CA . GLU A 1 278 ? -70.470 55.055 -11.490 1.00 9.34 278 GLU A CA 1
ATOM 2197 C C . GLU A 1 278 ? -71.818 55.692 -11.227 1.00 10.59 278 GLU A C 1
ATOM 2198 O O . GLU A 1 278 ? -72.030 56.873 -11.555 1.00 11.12 278 GLU A O 1
ATOM 2204 N N . LEU A 1 279 ? -72.725 54.919 -10.627 1.00 8.67 279 LEU A N 1
ATOM 2205 C CA . LEU A 1 279 ? -74.054 55.375 -10.278 1.00 9.31 279 LEU A CA 1
ATOM 2206 C C . LEU A 1 279 ? -74.255 55.209 -8.782 1.00 8.71 279 LEU A C 1
ATOM 2207 O O . LEU A 1 279 ? -73.704 54.264 -8.185 1.00 10.79 279 LEU A O 1
ATOM 2212 N 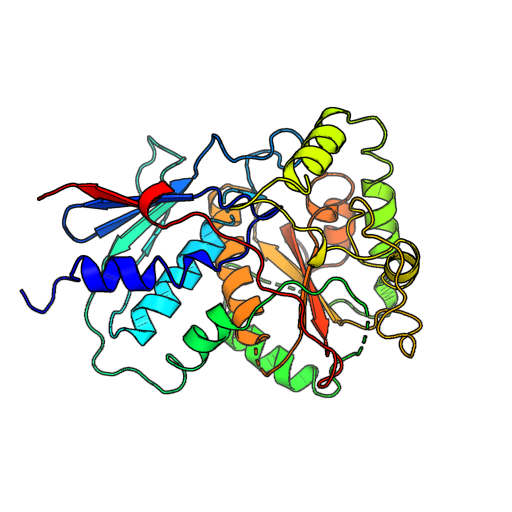N . HIS A 1 280 ? -75.104 56.063 -8.201 1.00 10.92 280 HIS A N 1
ATOM 2213 C CA . HIS A 1 280 ? -75.364 55.944 -6.777 1.00 11.86 280 HIS A CA 1
ATOM 2214 C C . HIS A 1 280 ? -76.029 54.611 -6.451 1.00 11.30 280 HIS A C 1
ATOM 2215 O O . HIS A 1 280 ? -75.661 53.934 -5.480 1.00 10.95 280 HIS A O 1
ATOM 2222 N N . THR A 1 281 ? -77.000 54.230 -7.259 1.00 11.22 281 THR A N 1
ATOM 2223 C CA . THR A 1 281 ? -77.787 53.056 -6.956 1.00 11.40 281 THR A CA 1
ATOM 2224 C C . THR A 1 281 ? -76.892 51.821 -6.918 1.00 10.45 281 THR A C 1
ATOM 2225 O O . THR A 1 281 ? -76.965 50.989 -6.028 1.00 11.48 281 THR A O 1
ATOM 2229 N N . SER A 1 282 ? -76.033 51.714 -7.926 1.00 9.45 282 SER A N 1
ATOM 2230 C CA A SER A 1 282 ? -75.125 50.597 -8.112 0.50 11.27 282 SER A CA 1
ATOM 2231 C CA B SER A 1 282 ? -75.215 50.536 -8.031 0.50 12.50 282 SER A CA 1
ATOM 2232 C C . SER A 1 282 ? -74.057 50.585 -7.037 1.00 10.29 282 SER A C 1
ATOM 2233 O O . SER A 1 282 ? -73.702 49.572 -6.471 1.00 10.68 282 SER A O 1
ATOM 2238 N N . ARG A 1 283 ? -73.485 51.746 -6.797 1.00 8.61 283 ARG A N 1
ATOM 2239 C CA . ARG A 1 283 ? -72.402 51.815 -5.851 1.00 8.91 283 ARG A CA 1
ATOM 2240 C C . ARG A 1 283 ? -72.885 51.490 -4.447 1.00 10.27 283 ARG A C 1
ATOM 2241 O O . ARG A 1 283 ? -72.126 50.954 -3.650 1.00 11.23 283 ARG A O 1
ATOM 2249 N N . ASP A 1 284 ? -74.148 51.831 -4.146 1.00 9.91 284 ASP A N 1
ATOM 2250 C CA . ASP A 1 284 ? -74.706 51.516 -2.838 1.00 10.86 284 ASP A CA 1
ATOM 2251 C C . ASP A 1 284 ? -74.883 50.007 -2.716 1.00 10.89 284 ASP A C 1
ATOM 2252 O O . ASP A 1 284 ? -74.713 49.454 -1.633 1.00 12.27 284 ASP A O 1
ATOM 2257 N N . ILE A 1 285 ? -75.271 49.345 -3.783 1.00 11.06 285 ILE A N 1
ATOM 2258 C CA . ILE A 1 285 ? -75.341 47.870 -3.776 1.00 11.35 285 ILE A CA 1
ATOM 2259 C C . ILE A 1 285 ? -73.970 47.244 -3.473 1.00 11.46 285 ILE A C 1
ATOM 2260 O O . ILE A 1 285 ? -73.849 46.417 -2.581 1.00 11.71 285 ILE A O 1
ATOM 2265 N N . ILE A 1 286 ? -72.931 47.737 -4.108 1.00 10.45 286 ILE A N 1
ATOM 2266 C CA . ILE A 1 286 ? -71.600 47.249 -3.837 1.00 9.60 286 ILE A CA 1
ATOM 2267 C C . ILE A 1 286 ? -71.167 47.617 -2.406 1.00 11.52 286 ILE A C 1
ATOM 2268 O O . ILE A 1 286 ? -70.550 46.795 -1.717 1.00 11.85 286 ILE A O 1
ATOM 2273 N N . GLY A 1 287 ? -71.508 48.830 -1.956 1.00 10.79 287 GLY A N 1
ATOM 2274 C CA . GLY A 1 287 ? -71.228 49.243 -0.596 1.00 11.57 287 GLY A CA 1
ATOM 2275 C C . GLY A 1 287 ? -71.749 48.282 0.435 1.00 11.68 287 GLY A C 1
ATOM 2276 O O . GLY A 1 287 ? -71.090 48.069 1.472 1.00 12.29 287 GLY A O 1
ATOM 2277 N N . ARG A 1 288 ? -72.939 47.716 0.216 1.00 12.05 288 ARG A N 1
ATOM 2278 C CA . ARG A 1 288 ? -73.488 46.800 1.186 1.00 14.77 288 ARG A CA 1
ATOM 2279 C C . ARG A 1 288 ? -72.766 45.444 1.206 1.00 14.38 288 ARG A C 1
ATOM 2280 O O . ARG A 1 288 ? -72.992 44.669 2.152 1.00 17.53 288 ARG A O 1
ATOM 2288 N N . LEU A 1 289 ? -71.902 45.184 0.222 1.00 12.96 289 LEU A N 1
ATOM 2289 C CA . LEU A 1 289 ? -71.125 43.950 0.195 1.00 12.01 289 LEU A CA 1
ATOM 2290 C C . LEU A 1 289 ? -69.780 44.072 0.901 1.00 14.00 289 LEU A C 1
ATOM 2291 O O . LEU A 1 289 ? -69.055 43.069 1.019 1.00 14.59 289 LEU A O 1
ATOM 2296 N N . ILE A 1 290 ? -69.428 45.282 1.319 1.00 12.79 290 ILE A N 1
ATOM 2297 C CA . ILE A 1 290 ? -68.120 45.527 1.873 1.00 11.99 290 ILE A CA 1
ATOM 2298 C C . ILE A 1 290 ? -68.234 46.112 3.290 1.00 15.54 290 ILE A C 1
ATOM 2299 O O . ILE A 1 290 ? -69.328 46.407 3.754 1.00 16.98 290 ILE A O 1
ATOM 2304 N N . VAL A 1 291 ? -67.100 46.294 3.931 1.00 16.26 291 VAL A N 1
ATOM 2305 C CA . VAL A 1 291 ? -67.094 46.720 5.342 1.00 17.26 291 VAL A CA 1
ATOM 2306 C C . VAL A 1 291 ? -67.679 48.100 5.544 1.00 17.49 291 VAL A C 1
ATOM 2307 O O . VAL A 1 291 ? -67.383 49.051 4.846 1.00 18.94 291 VAL A O 1
ATOM 2311 N N A ARG A 1 292 ? -68.509 48.205 6.564 0.50 21.79 292 ARG A N 1
ATOM 2312 N N B ARG A 1 292 ? -68.603 48.161 6.488 0.50 17.67 292 ARG A N 1
ATOM 2313 C CA A ARG A 1 292 ? -69.044 49.486 7.041 0.50 23.42 292 ARG A CA 1
ATOM 2314 C CA B ARG A 1 292 ? -69.260 49.406 6.905 0.50 17.71 292 ARG A CA 1
ATOM 2315 C C A ARG A 1 292 ? -68.277 50.736 6.615 0.50 23.02 292 ARG A C 1
ATOM 2316 C C B ARG A 1 292 ? -69.600 50.377 5.787 0.50 16.75 292 ARG A C 1
ATOM 2317 O O A ARG A 1 292 ? -67.067 50.826 6.795 0.50 24.83 292 ARG A O 1
ATOM 2318 O O B ARG A 1 292 ? -70.309 50.011 4.829 0.50 21.00 292 ARG A O 1
ATOM 2333 N N A ASP A 1 293 ? -69.010 51.702 6.080 0.50 22.11 293 ASP A N 1
ATOM 2334 N N B ASP A 1 293 ? -69.106 51.617 5.877 0.50 17.79 293 ASP A N 1
ATOM 2335 C CA A ASP A 1 293 ? -68.515 53.055 5.877 0.50 23.87 293 ASP A CA 1
ATOM 2336 C CA B ASP A 1 293 ? -69.517 52.637 4.904 0.50 15.18 293 ASP A CA 1
ATOM 2337 C C A ASP A 1 293 ? -67.470 53.215 4.726 0.50 23.51 293 ASP A C 1
ATOM 2338 C C B ASP A 1 293 ? -68.405 53.069 3.978 0.50 13.35 293 ASP A C 1
ATOM 2339 O O A ASP A 1 293 ? -66.736 54.262 4.617 0.50 26.15 293 ASP A O 1
ATOM 2340 O O B ASP A 1 293 ? -68.441 54.181 3.452 0.50 14.67 293 ASP A O 1
ATOM 2349 N N . ALA A 1 294 ? -67.395 52.201 3.855 1.00 18.13 294 ALA A N 1
ATOM 2350 C CA . ALA A 1 294 ? -66.378 52.277 2.818 1.00 13.60 294 ALA A CA 1
ATOM 2351 C C . ALA A 1 294 ? -67.074 52.583 1.506 1.00 13.40 294 ALA A C 1
ATOM 2352 O O . ALA A 1 294 ? -68.122 52.051 1.200 1.00 15.13 294 ALA A O 1
ATOM 2354 N N . CYS A 1 295 ? -66.403 53.395 0.716 1.00 10.81 295 CYS A N 1
ATOM 2355 C CA . CYS A 1 295 ? -66.887 53.843 -0.590 1.00 9.77 295 CYS A CA 1
ATOM 2356 C C . CYS A 1 295 ? -66.219 53.048 -1.708 1.00 9.68 295 CYS A C 1
ATOM 2357 O O . CYS A 1 295 ? -64.997 53.198 -1.962 1.00 10.02 295 CYS A O 1
ATOM 2360 N N . PRO A 1 296 ? -66.962 52.166 -2.357 1.00 10.48 296 PRO A N 1
ATOM 2361 C CA . PRO A 1 296 ? -66.369 51.354 -3.432 1.00 9.14 296 PRO A CA 1
ATOM 2362 C C . PRO A 1 296 ? -65.914 52.175 -4.605 1.00 9.98 296 PRO A C 1
ATOM 2363 O O . PRO A 1 296 ? -66.661 53.014 -5.085 1.00 10.70 296 PRO A O 1
ATOM 2367 N N . GLN A 1 297 ? -64.680 51.962 -4.999 1.00 10.03 297 GLN A N 1
ATOM 2368 C CA . GLN A 1 297 ? -64.071 52.762 -6.050 1.00 10.00 297 GLN A CA 1
ATOM 2369 C C . GLN A 1 297 ? -63.827 51.977 -7.335 1.00 8.29 297 GLN A C 1
ATOM 2370 O O . GLN A 1 297 ? -63.997 52.522 -8.417 1.00 8.34 297 GLN A O 1
ATOM 2376 N N . VAL A 1 298 ? -63.486 50.685 -7.223 1.00 10.16 298 VAL A N 1
ATOM 2377 C CA . VAL A 1 298 ? -63.168 49.859 -8.383 1.00 10.26 298 VAL A CA 1
ATOM 2378 C C . VAL A 1 298 ? -63.208 48.413 -7.926 1.00 9.08 298 VAL A C 1
ATOM 2379 O O . VAL A 1 298 ? -62.825 48.089 -6.789 1.00 9.84 298 VAL A O 1
ATOM 2383 N N . LEU A 1 299 ? -63.689 47.551 -8.794 1.00 9.61 299 LEU A N 1
ATOM 2384 C CA . LEU A 1 299 ? -63.606 46.119 -8.638 1.00 10.41 299 LEU A CA 1
ATOM 2385 C C . LEU A 1 299 ? -62.464 45.615 -9.498 1.00 8.26 299 LEU A C 1
ATOM 2386 O O . LEU A 1 299 ? -62.173 46.157 -10.571 1.00 9.59 299 LEU A O 1
ATOM 2391 N N . VAL A 1 300 ? -61.814 44.546 -9.071 1.00 9.43 300 VAL A N 1
ATOM 2392 C CA . VAL A 1 300 ? -60.826 43.917 -9.901 1.00 9.94 300 VAL A CA 1
ATOM 2393 C C . VAL A 1 300 ? -61.072 42.437 -9.923 1.00 10.41 300 VAL A C 1
ATOM 2394 O O . VAL A 1 300 ? -61.210 41.782 -8.879 1.00 11.38 300 VAL A O 1
ATOM 2398 N N . ARG A 1 301 ? -61.139 41.908 -11.127 1.00 9.29 301 ARG A N 1
ATOM 2399 C CA . ARG A 1 301 ? -61.140 40.454 -11.329 1.00 10.73 301 ARG A CA 1
ATOM 2400 C C . ARG A 1 301 ? -59.687 39.988 -11.334 1.00 9.69 301 ARG A C 1
ATOM 2401 O O . ARG A 1 301 ? -58.892 40.526 -12.137 1.00 10.75 301 ARG A O 1
ATOM 2409 N N . ILE A 1 302 ? -59.374 38.968 -10.534 1.00 10.63 302 ILE A N 1
ATOM 2410 C CA . ILE A 1 302 ? -58.014 38.456 -10.401 1.00 11.51 302 ILE A CA 1
ATOM 2411 C C . ILE A 1 302 ? -58.050 36.949 -10.525 1.00 13.03 302 ILE A C 1
ATOM 2412 O O . ILE A 1 302 ? -58.824 36.272 -9.848 1.00 16.01 302 ILE A O 1
ATOM 2417 N N . GLY A 1 303 ? -57.227 36.422 -11.416 1.00 13.49 303 GLY A N 1
ATOM 2418 C CA . GLY A 1 303 ? -57.241 34.995 -11.676 1.00 14.53 303 GLY A CA 1
ATOM 2419 C C . GLY A 1 303 ? -56.143 34.591 -12.626 1.00 15.47 303 GLY A C 1
ATOM 2420 O O . GLY A 1 303 ? -55.097 35.256 -12.696 1.00 16.23 303 GLY A O 1
ATOM 2421 N N . LEU A 1 304 ? -56.338 33.463 -13.293 1.00 17.64 304 LEU A N 1
ATOM 2422 C CA . LEU A 1 304 ? -55.314 32.923 -14.197 1.00 18.05 304 LEU A CA 1
ATOM 2423 C C . LEU A 1 304 ? -55.841 32.883 -15.607 1.00 17.60 304 LEU A C 1
ATOM 2424 O O . LEU A 1 304 ? -56.995 32.483 -15.833 1.00 21.67 304 LEU A O 1
ATOM 2429 N N . ALA A 1 305 ? -55.001 33.309 -16.531 1.00 18.29 305 ALA A N 1
ATOM 2430 C CA . ALA A 1 305 ? -55.195 33.106 -17.967 1.00 20.32 305 ALA A CA 1
ATOM 2431 C C . ALA A 1 305 ? -54.463 31.835 -18.386 1.00 23.55 305 ALA A C 1
ATOM 2432 O O . ALA A 1 305 ? -53.454 31.511 -17.818 1.00 24.82 305 ALA A O 1
ATOM 2434 N N . PRO A 1 306 ? -54.923 31.162 -19.435 1.00 28.02 306 PRO A N 1
ATOM 2435 C CA . PRO A 1 306 ? -54.183 29.964 -19.912 1.00 31.53 306 PRO A CA 1
ATOM 2436 C C . PRO A 1 306 ? -52.811 30.352 -20.458 1.00 33.94 306 PRO A C 1
ATOM 2437 O O . PRO A 1 306 ? -52.721 31.213 -21.336 1.00 37.32 306 PRO A O 1
ATOM 2441 N N . ALA A 1 307 ? -51.746 29.735 -19.951 1.00 38.76 307 ALA A N 1
ATOM 2442 C CA . ALA A 1 307 ? -50.382 30.221 -20.222 1.00 43.92 307 ALA A CA 1
ATOM 2443 C C . ALA A 1 307 ? -49.988 30.200 -21.703 1.00 44.51 307 ALA A C 1
ATOM 2444 O O . ALA A 1 307 ? -49.165 30.987 -22.155 1.00 46.78 307 ALA A O 1
ATOM 2446 N N . LEU A 1 308 ? -50.577 29.322 -22.482 1.00 45.73 308 LEU A N 1
ATOM 2447 C CA . LEU A 1 308 ? -50.162 29.262 -23.876 1.00 48.74 308 LEU A CA 1
ATOM 2448 C C . LEU A 1 308 ? -51.097 30.003 -24.850 1.00 49.10 308 LEU A C 1
ATOM 2449 O O . LEU A 1 308 ? -50.858 29.984 -26.064 1.00 48.08 308 LEU A O 1
ATOM 2454 N N . ASP A 1 309 ? -52.143 30.648 -24.331 1.00 45.91 309 ASP A N 1
ATOM 2455 C CA . ASP A 1 309 ? -53.009 31.520 -25.146 1.00 43.45 309 ASP A CA 1
ATOM 2456 C C . ASP A 1 309 ? -52.121 32.529 -25.873 1.00 40.65 309 ASP A C 1
ATOM 2457 O O . ASP A 1 309 ? -51.154 33.045 -25.310 1.00 39.80 309 ASP A O 1
ATOM 2462 N N . GLU A 1 310 ? -52.483 32.858 -27.104 1.00 38.35 310 GLU A N 1
ATOM 2463 C CA . GLU A 1 310 ? -51.896 33.991 -27.766 1.00 38.92 310 GLU A CA 1
ATOM 2464 C C . GLU A 1 310 ? -52.315 35.255 -26.981 1.00 35.31 310 GLU A C 1
ATOM 2465 O O . GLU A 1 310 ? -53.413 35.299 -26.457 1.00 40.91 310 GLU A O 1
ATOM 2471 N N . VAL A 1 311 ? -51.427 36.237 -26.865 1.00 31.09 311 VAL A N 1
ATOM 2472 C CA . VAL A 1 311 ? -51.736 37.474 -26.114 1.00 28.13 311 VAL A CA 1
ATOM 2473 C C . VAL A 1 311 ? -51.969 38.601 -27.118 1.00 26.11 311 VAL A C 1
ATOM 2474 O O . VAL A 1 311 ? -51.152 38.842 -28.017 1.00 25.79 311 VAL A O 1
ATOM 2478 N N . PRO A 1 312 ? -53.124 39.268 -27.015 1.00 23.25 312 PRO A N 1
ATOM 2479 C CA . PRO A 1 312 ? -53.355 40.406 -27.896 1.00 23.62 312 PRO A CA 1
ATOM 2480 C C . PRO A 1 312 ? -52.277 41.462 -27.775 1.00 22.02 312 PRO A C 1
ATOM 2481 O O . PRO A 1 312 ? -51.638 41.602 -26.744 1.00 23.17 312 PRO A O 1
ATOM 2485 N N . PRO A 1 313 ? -52.137 42.286 -28.806 1.00 21.38 313 PRO A N 1
ATOM 2486 C CA . PRO A 1 313 ? -51.100 43.319 -28.761 1.00 25.93 313 PRO A CA 1
ATOM 2487 C C . PRO A 1 313 ? -51.386 44.359 -27.672 1.00 20.41 313 PRO A C 1
ATOM 2488 O O . PRO A 1 313 ? -52.565 44.512 -27.240 1.00 20.85 313 PRO A O 1
ATOM 2492 N N . PRO A 1 314 ? -50.366 45.107 -27.249 1.00 20.25 314 PRO A N 1
ATOM 2493 C CA . PRO A 1 314 ? -50.630 46.108 -26.220 1.00 19.76 314 PRO A CA 1
ATOM 2494 C C . PRO A 1 314 ? -51.573 47.176 -26.710 1.00 16.97 314 PRO A C 1
ATOM 2495 O O . PRO A 1 314 ? -51.553 47.599 -27.875 1.00 17.34 314 PRO A O 1
ATOM 2499 N N . THR A 1 315 ? -52.424 47.613 -25.805 1.00 16.22 315 THR A N 1
ATOM 2500 C CA . THR A 1 315 ? -53.244 48.738 -26.074 1.00 13.21 315 THR A CA 1
ATOM 2501 C C . THR A 1 315 ? -52.360 49.954 -26.241 1.00 13.79 315 THR A C 1
ATOM 2502 O O . THR A 1 315 ? -51.266 50.023 -25.690 1.00 13.81 315 THR A O 1
ATOM 2506 N N . PRO A 1 316 ? -52.822 50.912 -27.056 1.00 13.39 316 PRO A N 1
ATOM 2507 C CA . PRO A 1 316 ? -51.960 52.051 -27.396 1.00 12.32 316 PRO A CA 1
ATOM 2508 C C . PRO A 1 316 ? -51.906 53.145 -26.326 1.00 11.51 316 PRO A C 1
ATOM 2509 O O . PRO A 1 316 ? -52.774 53.233 -25.471 1.00 12.68 316 PRO A O 1
ATOM 2513 N N . ARG A 1 317 ? -50.833 53.934 -26.361 1.00 13.67 317 ARG A N 1
ATOM 2514 C CA . ARG A 1 317 ? -50.717 55.110 -25.519 1.00 14.32 317 ARG A CA 1
ATOM 2515 C C . ARG A 1 317 ? -50.298 56.318 -26.344 1.00 14.83 317 ARG A C 1
ATOM 2516 O O . ARG A 1 317 ? -49.671 56.183 -27.443 1.00 16.04 317 ARG A O 1
ATOM 2524 N N . ARG A 1 318 ? -50.632 57.475 -25.826 1.00 13.52 318 ARG A N 1
ATOM 2525 C CA . ARG A 1 318 ? -50.171 58.716 -26.386 1.00 15.42 318 ARG A CA 1
ATOM 2526 C C . ARG A 1 318 ? -48.664 58.834 -26.189 1.00 13.48 318 ARG A C 1
ATOM 2527 O O . ARG A 1 318 ? -48.121 58.462 -25.142 1.00 15.66 318 ARG A O 1
ATOM 2535 N N . PRO A 1 319 ? -48.013 59.418 -27.169 1.00 16.74 319 PRO A N 1
ATOM 2536 C CA . PRO A 1 319 ? -46.591 59.723 -26.961 1.00 17.47 319 PRO A CA 1
ATOM 2537 C C . PRO A 1 319 ? -46.375 60.722 -25.832 1.00 18.16 319 PRO A C 1
ATOM 2538 O O . PRO A 1 319 ? -47.214 61.607 -25.550 1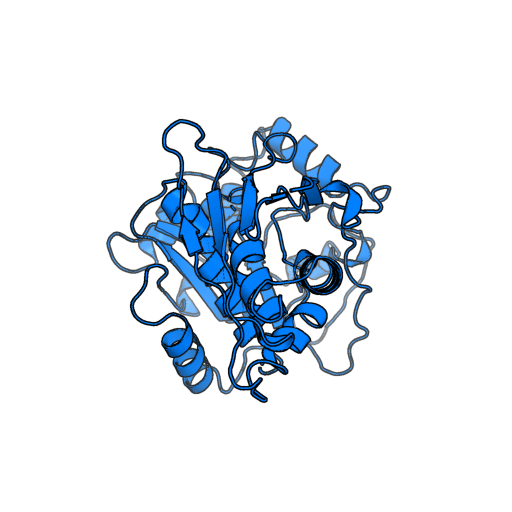.00 16.56 319 PRO A O 1
ATOM 2542 N N . VAL A 1 320 ? -45.210 60.587 -25.210 1.00 17.67 320 VAL A N 1
ATOM 2543 C CA . VAL A 1 320 ? -44.876 61.427 -24.061 1.00 18.03 320 VAL A CA 1
ATOM 2544 C C . VAL A 1 320 ? -44.945 62.895 -24.442 1.00 20.89 320 VAL A C 1
ATOM 2545 O O . VAL A 1 320 ? -45.395 63.705 -23.637 1.00 18.27 320 VAL A O 1
ATOM 2549 N N . ASP A 1 321 ? -44.583 63.267 -25.677 1.00 19.52 321 ASP A N 1
ATOM 2550 C CA . ASP A 1 321 ? -44.661 64.669 -26.016 1.00 21.87 321 ASP A CA 1
ATOM 2551 C C . ASP A 1 321 ? -46.079 65.199 -26.206 1.00 20.58 321 ASP A C 1
ATOM 2552 O O . ASP A 1 321 ? -46.260 66.390 -26.372 1.00 24.76 321 ASP A O 1
ATOM 2557 N N . ALA A 1 322 ? -47.098 64.342 -26.052 1.00 16.97 322 ALA A N 1
ATOM 2558 C CA . ALA A 1 322 ? -48.463 64.842 -26.049 1.00 18.82 322 ALA A CA 1
ATOM 2559 C C . ALA A 1 322 ? -48.901 65.351 -24.690 1.00 17.74 322 ALA A C 1
ATOM 2560 O O . ALA A 1 322 ? -49.859 66.130 -24.576 1.00 21.45 322 ALA A O 1
ATOM 2562 N N . PHE A 1 323 ? -48.242 64.898 -23.646 1.00 15.96 323 PHE A N 1
ATOM 2563 C CA . PHE A 1 323 ? -48.735 65.220 -22.301 1.00 16.65 323 PHE A CA 1
ATOM 2564 C C . PHE A 1 323 ? -47.684 65.648 -21.271 1.00 19.88 323 PHE A C 1
ATOM 2565 O O . PHE A 1 323 ? -48.046 66.051 -20.155 1.00 18.53 323 PHE A O 1
ATOM 2573 N N . LEU A 1 324 ? -46.400 65.628 -21.648 1.00 17.12 324 LEU A N 1
ATOM 2574 C CA . LEU A 1 324 ? -45.329 66.079 -20.766 1.00 17.89 324 LEU A CA 1
ATOM 2575 C C . LEU A 1 324 ? -44.841 67.428 -21.269 1.00 16.90 324 LEU A C 1
ATOM 2576 O O . LEU A 1 324 ? -44.405 67.530 -22.423 1.00 20.78 324 LEU A O 1
ATOM 2581 N N . GLU A 1 325 ? -44.941 68.441 -20.436 1.00 16.33 325 GLU A N 1
ATOM 2582 C CA . GLU A 1 325 ? -44.306 69.724 -20.637 1.00 16.72 325 GLU A CA 1
ATOM 2583 C C . GLU A 1 325 ? -43.052 69.799 -19.816 1.00 17.52 325 GLU A C 1
ATOM 2584 O O . GLU A 1 325 ? -43.032 69.401 -18.655 1.00 19.07 325 GLU A O 1
ATOM 2590 N N . VAL A 1 326 ? -41.970 70.308 -20.417 1.00 15.61 326 VAL A N 1
ATOM 2591 C CA . VAL A 1 326 ? -40.788 70.550 -19.640 1.00 17.49 326 VAL A CA 1
ATOM 2592 C C . VAL A 1 326 ? -40.524 72.057 -19.778 1.00 15.78 326 VAL A C 1
ATOM 2593 O O . VAL A 1 326 ? -40.363 72.599 -20.895 1.00 16.63 326 VAL A O 1
ATOM 2597 N N . ARG A 1 327 ? -40.526 72.716 -18.635 1.00 16.62 327 ARG A N 1
ATOM 2598 C CA . ARG A 1 327 ? -40.297 74.145 -18.517 1.00 18.86 327 ARG A CA 1
ATOM 2599 C C . ARG A 1 327 ? -38.865 74.374 -18.123 1.00 19.24 327 ARG A C 1
ATOM 2600 O O . ARG A 1 327 ? -38.389 73.914 -17.107 1.00 23.11 327 ARG A O 1
ATOM 2608 N N . PRO A 1 328 ? -38.173 75.141 -18.919 1.00 22.70 328 PRO A N 1
ATOM 2609 C CA . PRO A 1 328 ? -36.767 75.311 -18.564 1.00 21.74 328 PRO A CA 1
ATOM 2610 C C . PRO A 1 328 ? -36.593 76.164 -17.328 1.00 26.30 328 PRO A C 1
ATOM 2611 O O . PRO A 1 328 ? -37.392 77.007 -16.978 1.00 28.67 328 PRO A O 1
ATOM 2615 N N . ARG A 1 329 ? -35.501 75.889 -16.647 1.00 31.24 329 ARG A N 1
ATOM 2616 C CA . ARG A 1 329 ? -35.160 76.537 -15.385 1.00 36.68 329 ARG A CA 1
ATOM 2617 C C . ARG A 1 329 ? -35.028 78.040 -15.530 1.00 37.62 329 ARG A C 1
ATOM 2618 O O . ARG A 1 329 ? -34.727 78.519 -16.631 1.00 47.30 329 ARG A O 1
#

Sequence (323 aa):
SDTRLDVATLANAVQQLAARAPSLHNTQPWRLIAEDGELKLFLDPSRRVVRSTDRSSREAVSCGVLLDHLRVALAAAGWDTTEEVQRFPNPNDRDHLATLSFRRPLQFVTEGHRRKRADAILARRTDRLPSSAYVDWDAFETLLRARLGDDGPVHDTLGEDVREEEVAEAAALTESSLRLYDAAYHSELAWWTTPFATEDGIPQTALISAEESERVAVSRDFPVAPHSSRRPALNNDAATIVVLSTDGYSREDALDAGEGLSKVLLECTSGLATCPVTHVTELHTSSRDIIGRLIVRRDDACPQVLVRIGLAPALDEVPPPTPRRPVDAFLEVRPR

Nearest PDB structures (foldseek):
  2ymv-assembly1_A  TM=1.003E+00  e=3.886E-64  Mycolicibacterium smegmatis
  3gb5-assembly1_A-2  TM=7.015E-01  e=9.590E-04  Mus musculus
  2wzw-assembly1_A  TM=5.890E-01  e=5.178E-04  Mycolicibacterium smegmatis MC2 155
  4xoo-assembly1_B  TM=5.404E-01  e=9.590E-04  Mycobacterium tuberculosis H37Rv
  3e39-assembly1_B  TM=6.623E-01  e=1.262E-02  Oleidesulfovibrio alaskensis G20

CATH classification: 3.40.109.10

B-factor: mean 21.96, std 11.51, range [7.38, 77.23]

Foldseek 3Di:
DVFFDDPVLLQVLLQLLLLQDAVQQLSQWFWEADPSKIWIFGNVVSQLDLQAPPCLRSLSSLLSVLSSQLSVLQVFKHKDKDAPPDPVHNRGGIMIHIGGDPDRDPVSVLLSVLSVVADAAPFAAADPPVVVLVVVLDVLCDPDQKDDWFDPVCLVVLLVLLVVLVVVCVPVVSVVVSLCVLAPCPDDAGGDHLLRFAAPQRNVQESNAHDHPGHPDDCPPVVRSHHDFTKDWMFGPDRDSNRSSRSSNSVSSNSSSLSCQKHKHKHASLLRDPVSQVSVCVRDPDRTGTGIMMGIRHDDPVDDDGDRDHHDRSVVRYHYDDD

Solvent-accessible surface area: 14951 Å² total

Organism: Mycolicibacterium smegmatis (strain ATCC 700084 / mc(2)155) (NCBI:txid246196)

Radius of gyration: 19.16 Å; Cα contacts (8 Å, |Δi|>4): 629; chains: 1; bounding box: 56×52×43 Å

Secondary structure (DSSP, 8-state):
-TTS--HHHHHHHHHHHTT---GGG---EEEEEETTEEEEEE-GGG--TTTSGGGTTT--HHHHHHHHHHHHHHTTEEEEEEES--TT-TTEEEEEEEEE-S---HHHHHHHHHHHH--B-------TTHHHHHHHHHHHHTT-S---B--GGGHHHHHHHHHHHHHHTTT-HHHHHHHHHTT-TT-SSSS--GGGS--HHHHTT-SS----PPPSS---STT-SS--PEEEEEEES--SHHHHHHHHHHHHHHHHHH----EEEEE-GGGSSHHHHHHHHTTSSTT-EEEEEEEEE---TTS--PPPPP---HHHHEEE---

InterPro domains:
  IPR000415 Nitroreductase-like [G3DSA:3.40.109.10] (105-329)
  IPR000415 Nitroreductase-like [SSF55469] (3-136)
  IPR000415 Nitroreductase-like [SSF55469] (226-324)
  IPR050627 Nitroreductase/BluB [PTHR23026] (2-324)